Protein AF-A0A494JAG6-F1 (afdb_monomer)

Organism: NCBI:txid1117645

Foldseek 3Di:
DQPDWDKDADDDDDPDDDRIDTHRPLFDQVNLVLVLVLQLLLQVLLVVVFPDKKKKKFFADPVQFDADPLGHGADDVVLVVVLCVVLVVVAPDDKWKKKKWAADPPPRGIMMIMMITHRPDVVSSQVSNPGDDMDIDDDDSVSSSVRSVVSNDGPVNDLVVPPSRPHDDMDMDTDPCRNVSCPDVVNLVVCVVPVQDFDADDPRDTDRHRPVVCVVSDDPVSVVVNVVVVVVVVVVVVCCVPPPCNVVVVVVVVVVVVVVVVVVD

Structure (mmCIF, N/CA/C/O backbone):
data_AF-A0A494JAG6-F1
#
_entry.id   AF-A0A494JAG6-F1
#
loop_
_atom_site.group_PDB
_atom_site.id
_atom_site.type_symbol
_atom_site.label_atom_id
_atom_site.label_alt_id
_atom_site.label_comp_id
_atom_site.label_asym_id
_atom_site.label_entity_id
_atom_site.label_seq_id
_atom_site.pdbx_PDB_ins_code
_atom_site.Cartn_x
_atom_site.Cartn_y
_atom_site.Cartn_z
_atom_site.occupancy
_atom_site.B_iso_or_equiv
_atom_site.auth_seq_id
_atom_site.auth_comp_id
_atom_site.auth_asym_id
_atom_site.auth_atom_id
_atom_site.pdbx_PDB_model_num
ATOM 1 N N . MET A 1 1 ? 3.591 0.915 20.864 1.00 69.25 1 MET A N 1
ATOM 2 C CA . MET A 1 1 ? 3.205 2.348 20.824 1.00 69.25 1 MET A CA 1
ATOM 3 C C . MET A 1 1 ? 4.262 3.109 20.020 1.00 69.25 1 MET A C 1
ATOM 5 O O . MET A 1 1 ? 5.365 2.594 19.894 1.00 69.25 1 MET A O 1
ATOM 9 N N . CYS A 1 2 ? 3.951 4.261 19.411 1.00 79.94 2 CYS A N 1
ATOM 10 C CA . CYS A 1 2 ? 4.975 5.081 18.741 1.00 79.94 2 CYS A CA 1
ATOM 11 C C . CYS A 1 2 ? 5.923 5.674 19.791 1.00 79.94 2 CYS A C 1
ATOM 13 O O . CYS A 1 2 ? 5.436 6.285 20.734 1.00 79.94 2 CYS A O 1
ATOM 15 N N . LEU A 1 3 ? 7.239 5.521 19.613 1.00 76.69 3 LEU A N 1
ATOM 16 C CA . LEU A 1 3 ? 8.232 5.985 20.594 1.00 76.69 3 LEU A CA 1
ATOM 17 C C . LEU A 1 3 ? 8.394 7.513 20.608 1.00 76.69 3 LEU A C 1
ATOM 19 O O . LEU A 1 3 ? 8.620 8.097 21.656 1.00 76.69 3 LEU A O 1
ATOM 23 N N . THR A 1 4 ? 8.270 8.161 19.447 1.00 84.69 4 THR A N 1
ATOM 24 C CA . THR A 1 4 ? 8.562 9.596 19.277 1.00 84.69 4 THR A CA 1
ATOM 25 C C . THR A 1 4 ? 7.477 10.306 18.461 1.00 84.69 4 THR A C 1
ATOM 27 O O . THR A 1 4 ? 7.728 10.727 17.332 1.00 84.69 4 THR A O 1
ATOM 30 N N . PRO A 1 5 ? 6.226 10.377 18.951 1.00 85.00 5 PRO A N 1
ATOM 31 C CA . PRO A 1 5 ? 5.138 11.005 18.204 1.00 85.00 5 PRO A CA 1
ATOM 32 C C . PRO A 1 5 ? 5.416 12.492 17.918 1.00 85.00 5 PRO A C 1
ATOM 34 O O . PRO A 1 5 ? 6.064 13.181 18.700 1.00 85.00 5 PRO A O 1
ATOM 37 N N . ILE A 1 6 ? 4.920 12.983 16.782 1.00 86.81 6 ILE A N 1
ATOM 38 C CA . ILE A 1 6 ? 5.102 14.364 16.322 1.00 86.81 6 ILE A CA 1
ATOM 39 C C . ILE A 1 6 ? 3.849 15.160 16.671 1.00 86.81 6 ILE A C 1
ATOM 41 O O . ILE A 1 6 ? 2.747 14.774 16.287 1.00 86.81 6 ILE A O 1
ATOM 45 N N . THR A 1 7 ? 4.010 16.290 17.349 1.00 84.06 7 THR A N 1
ATOM 46 C CA . THR A 1 7 ? 2.898 17.173 17.715 1.00 84.06 7 THR A CA 1
ATOM 47 C C . THR A 1 7 ? 2.836 18.355 16.755 1.00 84.06 7 THR A C 1
ATOM 49 O O . THR A 1 7 ? 3.810 19.086 16.607 1.00 84.06 7 THR A O 1
ATOM 52 N N . LEU A 1 8 ? 1.691 18.548 16.099 1.00 82.31 8 LEU A N 1
ATOM 53 C CA . LEU A 1 8 ? 1.451 19.649 15.162 1.00 82.31 8 LEU A CA 1
ATOM 54 C C . LEU A 1 8 ? 0.355 20.573 15.698 1.00 82.31 8 LEU A C 1
ATOM 56 O O . LEU A 1 8 ? -0.567 20.112 16.370 1.00 82.31 8 LEU A O 1
ATOM 60 N N . LYS A 1 9 ? 0.426 21.873 15.391 1.00 78.00 9 LYS A N 1
ATOM 61 C CA . LYS A 1 9 ? -0.651 22.824 15.711 1.00 78.00 9 LYS A CA 1
ATOM 62 C C . LYS A 1 9 ? -1.844 22.593 14.777 1.00 78.00 9 LYS A C 1
ATOM 64 O O . LYS A 1 9 ? -1.650 22.421 13.574 1.00 78.00 9 LYS A O 1
ATOM 69 N N . LYS A 1 10 ? -3.071 22.583 15.308 1.00 69.00 10 LYS A N 1
ATOM 70 C CA . LYS A 1 10 ? -4.285 22.520 14.475 1.00 69.00 10 LYS A CA 1
ATOM 71 C C . LYS A 1 10 ? -4.477 23.876 13.782 1.00 69.00 10 LYS A C 1
ATOM 73 O O . LYS A 1 10 ? -4.586 24.895 14.452 1.00 69.00 10 LYS A O 1
ATOM 78 N N . THR A 1 11 ? -4.531 23.901 12.451 1.00 58.47 11 THR A N 1
ATOM 79 C CA . THR A 1 11 ? -4.880 25.104 11.675 1.00 58.47 11 THR A CA 1
ATOM 80 C C . THR A 1 11 ? -6.387 25.114 11.406 1.00 58.47 11 THR A C 1
ATOM 82 O O . THR A 1 11 ? -6.853 24.439 10.491 1.00 58.47 11 THR A O 1
ATOM 85 N N . GLY A 1 12 ? -7.157 25.828 12.235 1.00 60.19 12 GLY A N 1
ATOM 86 C CA . GLY A 1 12 ? -8.611 26.005 12.099 1.00 60.19 12 GLY A CA 1
ATOM 87 C C . GLY A 1 12 ? -9.255 26.593 13.362 1.00 60.19 12 GLY A C 1
ATOM 88 O O . GLY A 1 12 ? -8.694 26.459 14.446 1.00 60.19 12 GLY A O 1
ATOM 89 N N . ALA A 1 13 ? -10.414 27.251 13.229 1.00 51.66 13 ALA A N 1
ATOM 90 C CA . ALA A 1 13 ? -11.140 27.849 14.353 1.00 51.66 13 ALA A CA 1
ATOM 91 C C . ALA A 1 13 ? -11.654 26.755 15.303 1.00 51.66 13 ALA A C 1
ATOM 93 O O . ALA A 1 13 ? -12.604 26.034 14.998 1.00 51.66 13 ALA A O 1
ATOM 94 N N . THR A 1 14 ? -11.002 26.599 16.450 1.00 53.06 14 THR A N 1
ATOM 95 C CA . THR A 1 14 ? -11.439 25.687 17.506 1.00 53.06 14 THR A CA 1
ATOM 96 C C . THR A 1 14 ? -12.431 26.420 18.394 1.00 53.06 14 THR A C 1
ATOM 98 O O . THR A 1 14 ? -12.033 27.267 19.188 1.00 53.06 14 THR A O 1
ATOM 101 N N . THR A 1 15 ? -13.718 26.101 18.278 1.00 53.88 15 THR A N 1
ATOM 102 C CA . THR A 1 15 ? -14.743 26.652 19.174 1.00 53.88 15 THR A CA 1
ATOM 103 C C . THR A 1 15 ? -14.664 26.079 20.587 1.00 53.88 15 THR A C 1
ATOM 105 O O . THR A 1 15 ? -15.185 26.724 21.478 1.00 53.88 15 THR A O 1
ATOM 108 N N . ASN A 1 16 ? -14.001 24.931 20.812 1.00 51.19 16 ASN A N 1
ATOM 109 C CA . ASN A 1 16 ? -13.699 24.367 22.140 1.00 51.19 16 ASN A CA 1
ATOM 110 C C . ASN A 1 16 ? -12.704 23.182 22.044 1.00 51.19 16 ASN A C 1
ATOM 112 O O . ASN A 1 16 ? -13.127 22.035 21.905 1.00 51.19 16 ASN A O 1
ATOM 116 N N . GLY A 1 17 ? -11.384 23.411 22.119 1.00 51.28 17 GLY A N 1
ATOM 117 C CA . GLY A 1 17 ? -10.423 22.311 22.343 1.00 51.28 17 GLY A CA 1
ATOM 118 C C . GLY A 1 17 ? -9.008 22.507 21.783 1.00 51.28 17 GLY A C 1
ATOM 119 O O . GLY A 1 17 ? -8.837 23.017 20.683 1.00 51.28 17 GLY A O 1
ATOM 120 N N . TYR A 1 18 ? -8.022 22.063 22.573 1.00 53.12 18 TYR A N 1
ATOM 121 C CA . TYR A 1 18 ? -6.556 22.190 22.468 1.00 53.12 18 TYR A CA 1
ATOM 122 C C . TYR A 1 18 ? -5.933 22.506 21.088 1.00 53.12 18 TYR A C 1
ATOM 124 O O . TYR A 1 18 ? -6.194 21.850 20.079 1.00 53.12 18 TYR A O 1
ATOM 132 N N . ALA A 1 19 ? -4.980 23.449 21.099 1.00 63.34 19 ALA A N 1
ATOM 133 C CA . ALA A 1 19 ? -4.279 24.006 19.935 1.00 63.34 19 ALA A CA 1
ATOM 134 C C . ALA A 1 19 ? -3.338 23.035 19.185 1.00 63.34 19 ALA A C 1
ATOM 136 O O . ALA A 1 19 ? -2.758 23.407 18.160 1.00 63.34 19 ALA A O 1
ATOM 137 N N . THR A 1 20 ? -3.150 21.804 19.669 1.00 69.69 20 THR A N 1
ATOM 138 C CA . THR A 1 20 ? -2.186 20.837 19.124 1.00 69.69 20 THR A CA 1
ATOM 139 C C . THR A 1 20 ? -2.758 19.421 19.024 1.00 69.69 20 THR A C 1
ATOM 141 O O . THR A 1 20 ? -3.611 19.006 19.804 1.00 69.69 20 THR A O 1
ATOM 144 N N . GLN A 1 21 ? -2.287 18.661 18.033 1.00 74.25 21 GLN A N 1
ATOM 145 C CA . GLN A 1 21 ? -2.644 17.265 17.797 1.00 74.25 21 GLN A CA 1
ATOM 146 C C . GLN A 1 21 ? -1.381 16.421 17.602 1.00 74.25 21 GLN A C 1
ATOM 148 O O . GLN A 1 21 ? -0.484 16.786 16.841 1.00 74.25 21 GLN A O 1
ATOM 153 N N . SER A 1 22 ? -1.325 15.277 18.286 1.00 79.44 22 SER A N 1
ATOM 154 C CA . SER A 1 22 ? -0.222 14.322 18.186 1.00 79.44 22 SER A CA 1
ATOM 155 C C . SER A 1 22 ? -0.451 13.315 17.054 1.00 79.44 22 SER A C 1
ATOM 157 O O . SER A 1 22 ? -1.546 12.769 16.893 1.00 79.44 22 SER A O 1
ATOM 159 N N . PHE A 1 23 ? 0.594 13.048 16.275 1.00 83.56 23 PHE A N 1
ATOM 160 C CA . PHE A 1 23 ? 0.604 12.125 15.148 1.00 83.56 23 PHE A CA 1
ATOM 161 C C . PHE A 1 23 ? 1.731 11.094 15.288 1.00 83.56 23 PHE A C 1
ATOM 163 O O . PHE A 1 23 ? 2.802 11.394 15.818 1.00 83.56 23 PHE A O 1
ATOM 170 N N . PRO A 1 24 ? 1.539 9.862 14.782 1.00 86.50 24 PRO A N 1
ATOM 171 C CA . PRO A 1 24 ? 2.616 8.878 14.728 1.00 86.50 24 PRO A CA 1
ATOM 172 C C . PRO A 1 24 ? 3.788 9.400 13.883 1.00 86.50 24 PRO A C 1
ATOM 174 O O . PRO A 1 24 ? 3.570 9.996 12.831 1.00 86.50 24 PRO A O 1
ATOM 177 N N . CYS A 1 25 ? 5.026 9.112 14.293 1.00 87.38 25 CYS A N 1
ATOM 178 C CA . CYS A 1 25 ? 6.222 9.634 13.621 1.00 87.38 25 CYS A CA 1
ATOM 179 C C . CYS A 1 25 ? 6.416 9.120 12.191 1.00 87.38 25 CYS A C 1
ATOM 181 O O . CYS A 1 25 ? 7.149 9.713 11.408 1.00 87.38 25 CYS A O 1
ATOM 183 N N . GLY A 1 26 ? 5.807 7.979 11.855 1.00 84.31 26 GLY A N 1
ATOM 184 C CA . GLY A 1 26 ? 5.936 7.346 10.541 1.00 84.31 26 GLY A CA 1
ATOM 185 C C . GLY A 1 26 ? 7.275 6.639 10.295 1.00 84.31 26 GLY A C 1
ATOM 186 O O . GLY A 1 26 ? 7.381 5.929 9.301 1.00 84.31 26 GLY A O 1
ATOM 187 N N . LYS A 1 27 ? 8.263 6.786 11.193 1.00 83.31 27 LYS A N 1
ATOM 188 C CA . LYS A 1 27 ? 9.632 6.258 11.029 1.00 83.31 27 LYS A CA 1
ATOM 189 C C . LYS A 1 27 ? 9.925 5.013 11.879 1.00 83.31 27 LYS A C 1
ATOM 191 O O . LYS A 1 27 ? 10.611 4.097 11.425 1.00 83.31 27 LYS A O 1
ATOM 196 N N . CYS A 1 28 ? 9.404 4.948 13.109 1.00 86.00 28 CYS A N 1
ATOM 197 C CA . CYS A 1 28 ? 9.664 3.821 14.012 1.00 86.00 28 CYS A CA 1
ATOM 198 C C . CYS A 1 28 ? 9.037 2.509 13.503 1.00 86.00 28 CYS A C 1
ATOM 200 O O . CYS A 1 28 ? 8.121 2.526 12.674 1.00 86.00 28 CYS A O 1
ATOM 202 N N . LEU A 1 29 ? 9.532 1.369 13.998 1.00 86.06 29 LEU A N 1
ATOM 203 C CA . LEU A 1 29 ? 9.080 0.037 13.579 1.00 86.06 29 LEU A CA 1
ATOM 204 C C . LEU A 1 29 ? 7.560 -0.131 13.740 1.00 86.06 29 LEU A C 1
ATOM 206 O O . LEU A 1 29 ? 6.890 -0.581 12.816 1.00 86.06 29 LEU A O 1
ATOM 210 N N . GLU A 1 30 ? 7.000 0.314 14.859 1.00 87.81 30 GLU A N 1
ATOM 211 C CA . GLU A 1 30 ? 5.568 0.235 15.155 1.00 87.81 30 GLU A CA 1
ATOM 212 C C . GLU A 1 30 ? 4.735 1.081 14.192 1.00 87.81 30 GLU A C 1
ATOM 214 O O . GLU A 1 30 ? 3.684 0.635 13.735 1.00 87.81 30 GLU A O 1
ATOM 219 N N . CYS A 1 31 ? 5.206 2.277 13.823 1.00 88.81 31 CYS A N 1
ATOM 220 C CA . CYS A 1 31 ? 4.538 3.098 12.813 1.00 88.81 31 CYS A CA 1
ATOM 221 C C . CYS A 1 31 ? 4.595 2.455 11.424 1.00 88.81 31 CYS A C 1
ATOM 223 O O . CYS A 1 31 ? 3.594 2.485 10.707 1.00 88.81 31 CYS A O 1
ATOM 225 N N . ARG A 1 32 ? 5.732 1.850 11.056 1.00 88.06 32 ARG A N 1
ATOM 226 C CA . ARG A 1 32 ? 5.889 1.116 9.792 1.00 88.06 32 ARG A CA 1
ATOM 227 C C . ARG A 1 32 ? 4.966 -0.102 9.743 1.00 88.06 32 ARG A C 1
ATOM 229 O O . ARG A 1 32 ? 4.165 -0.210 8.820 1.00 88.06 32 ARG A O 1
ATOM 236 N N . LYS A 1 33 ? 4.968 -0.940 10.786 1.00 89.81 33 LYS A N 1
ATOM 237 C CA . LYS A 1 33 ? 4.042 -2.077 10.944 1.00 89.81 33 LYS A CA 1
ATOM 238 C C . LYS A 1 33 ? 2.580 -1.633 10.876 1.00 89.81 33 LYS A C 1
ATOM 240 O O . LYS A 1 33 ? 1.797 -2.217 10.135 1.00 89.81 33 LYS A O 1
ATOM 245 N N . ALA A 1 34 ? 2.208 -0.569 11.592 1.00 90.75 34 ALA A N 1
ATOM 246 C CA . ALA A 1 34 ? 0.848 -0.034 11.562 1.00 90.75 34 ALA A CA 1
ATOM 247 C C . ALA A 1 34 ? 0.450 0.468 10.164 1.00 90.75 34 ALA A C 1
ATOM 249 O O . ALA A 1 34 ? -0.691 0.276 9.743 1.00 90.75 34 ALA A O 1
ATOM 250 N N . ARG A 1 35 ? 1.382 1.080 9.419 1.00 91.81 35 ARG A N 1
ATOM 251 C CA . ARG A 1 35 ? 1.165 1.501 8.029 1.00 91.81 35 ARG A CA 1
ATOM 252 C C . ARG A 1 35 ? 0.972 0.301 7.101 1.00 91.81 35 ARG A C 1
ATOM 254 O O . ARG A 1 35 ? 0.013 0.313 6.332 1.00 91.81 35 ARG A O 1
ATOM 261 N N . THR A 1 36 ? 1.826 -0.718 7.201 1.00 92.75 36 THR A N 1
ATOM 262 C CA . THR A 1 36 ? 1.699 -1.973 6.445 1.00 92.75 36 THR A CA 1
ATOM 263 C C . THR A 1 36 ? 0.353 -2.632 6.725 1.00 92.75 36 THR A C 1
ATOM 265 O O . THR A 1 36 ? -0.404 -2.880 5.795 1.00 92.75 36 THR A O 1
ATOM 268 N N . ASN A 1 37 ? -0.005 -2.822 7.997 1.00 93.00 37 ASN A N 1
ATOM 269 C CA . ASN A 1 37 ? -1.269 -3.447 8.394 1.00 93.00 37 ASN A CA 1
ATOM 270 C C . ASN A 1 37 ? -2.491 -2.640 7.933 1.00 93.00 37 ASN A C 1
ATOM 272 O O . ASN A 1 37 ? -3.475 -3.214 7.478 1.00 93.00 37 ASN A O 1
ATOM 276 N N . SER A 1 38 ? -2.417 -1.308 8.003 1.00 94.38 38 SER A N 1
ATOM 277 C CA . SER A 1 38 ? -3.467 -0.414 7.503 1.00 94.38 38 SER A CA 1
ATOM 278 C C . SER A 1 38 ? -3.693 -0.588 6.001 1.00 94.38 38 SER A C 1
ATOM 280 O O . SER A 1 38 ? -4.835 -0.695 5.559 1.00 94.38 38 SER A O 1
ATOM 282 N N . TRP A 1 39 ? -2.625 -0.643 5.201 1.00 95.75 39 TRP A N 1
ATOM 283 C CA . TRP A 1 39 ? -2.757 -0.883 3.764 1.00 95.75 39 TRP A CA 1
ATOM 284 C C . TRP A 1 39 ? -3.181 -2.306 3.439 1.00 95.75 39 TRP A C 1
ATOM 286 O O . TRP A 1 39 ? -4.031 -2.474 2.573 1.00 95.75 39 TRP A O 1
ATOM 296 N N . PHE A 1 40 ? -2.657 -3.299 4.155 1.00 95.25 40 PHE A N 1
ATOM 297 C CA . PHE A 1 40 ? -3.050 -4.694 3.995 1.00 95.25 40 PHE A CA 1
ATOM 298 C C . PHE A 1 40 ? -4.559 -4.845 4.192 1.00 95.25 40 PHE A C 1
ATOM 300 O O . PHE A 1 40 ? -5.237 -5.277 3.267 1.00 95.25 40 PHE A O 1
ATOM 307 N N . ALA A 1 41 ? -5.090 -4.353 5.319 1.00 95.44 41 ALA A N 1
ATOM 308 C CA . ALA A 1 41 ? -6.524 -4.341 5.597 1.00 95.44 41 ALA A CA 1
ATOM 309 C C . ALA A 1 41 ? -7.317 -3.677 4.461 1.00 95.44 41 ALA A C 1
ATOM 311 O O . ALA A 1 41 ? -8.265 -4.245 3.932 1.00 95.44 41 ALA A O 1
ATOM 312 N N . ARG A 1 42 ? -6.895 -2.492 4.012 1.00 96.69 42 ARG A N 1
ATOM 313 C CA . ARG A 1 42 ? -7.609 -1.758 2.956 1.00 96.69 42 ARG A CA 1
ATOM 314 C C . ARG A 1 42 ? -7.608 -2.481 1.614 1.00 96.69 42 ARG A C 1
ATOM 316 O O . ARG A 1 42 ? -8.614 -2.447 0.914 1.00 96.69 42 ARG A O 1
ATOM 323 N N . LEU A 1 43 ? -6.498 -3.113 1.247 1.00 96.81 43 LEU A N 1
ATOM 324 C CA . LEU A 1 43 ? -6.381 -3.863 -0.002 1.00 96.81 43 LEU A CA 1
ATOM 325 C C . LEU A 1 43 ? -7.186 -5.161 0.057 1.00 96.81 43 LEU A C 1
ATOM 327 O O . LEU A 1 43 ? -7.835 -5.504 -0.925 1.00 96.81 43 LEU A O 1
ATOM 331 N N . THR A 1 44 ? -7.219 -5.836 1.209 1.00 95.44 44 THR A N 1
ATOM 332 C CA . THR A 1 44 ? -8.062 -7.022 1.403 1.00 95.44 44 THR A CA 1
ATOM 333 C C . THR A 1 44 ? -9.551 -6.681 1.399 1.00 95.44 44 THR A C 1
ATOM 335 O O . THR A 1 44 ? -10.335 -7.424 0.819 1.00 95.44 44 THR A O 1
ATOM 338 N N . GLU A 1 45 ? -9.961 -5.551 1.983 1.00 95.56 45 GLU A N 1
ATOM 339 C CA . GLU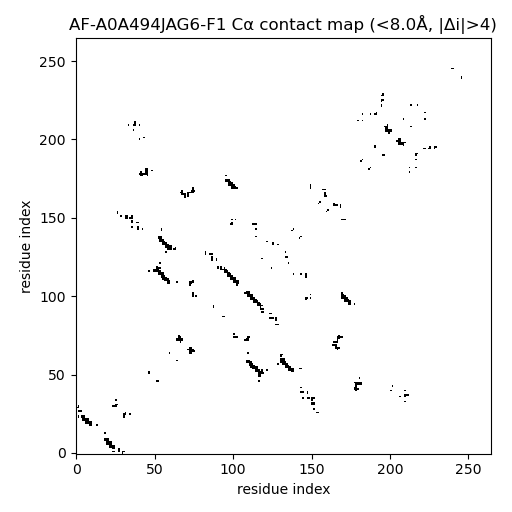 A 1 45 ? -11.367 -5.115 1.951 1.00 95.56 45 GLU A CA 1
ATOM 340 C C . GLU A 1 45 ? -11.805 -4.653 0.555 1.00 95.56 45 GLU A C 1
ATOM 342 O O . GLU A 1 45 ? -12.956 -4.852 0.169 1.00 95.56 45 GLU A O 1
ATOM 347 N N . GLU A 1 46 ? -10.898 -4.065 -0.231 1.00 96.75 46 GLU A N 1
ATOM 348 C CA . GLU A 1 46 ? -11.174 -3.752 -1.637 1.00 96.75 46 GLU A CA 1
ATOM 349 C C . GLU A 1 46 ? -11.269 -5.027 -2.488 1.00 96.75 46 GLU A C 1
ATOM 351 O O . GLU A 1 46 ? -12.146 -5.125 -3.345 1.00 96.75 46 GLU A O 1
ATOM 356 N N . LEU A 1 47 ? -10.416 -6.024 -2.230 1.00 95.50 47 LEU A N 1
ATOM 357 C CA . LEU A 1 47 ? -10.437 -7.306 -2.935 1.00 95.50 47 LEU A CA 1
ATOM 358 C C . LEU A 1 47 ? -11.796 -8.008 -2.803 1.00 95.50 47 LEU A C 1
ATOM 360 O O . LEU A 1 47 ? -12.306 -8.508 -3.797 1.00 95.50 47 LEU A O 1
ATOM 364 N N . LYS A 1 48 ? -12.411 -7.978 -1.612 1.00 94.00 48 LYS A N 1
ATOM 365 C CA . LYS A 1 48 ? -13.725 -8.597 -1.343 1.00 94.00 48 LYS A CA 1
ATOM 366 C C . LYS A 1 48 ? -14.858 -8.080 -2.234 1.00 94.00 48 LYS A C 1
ATOM 368 O O . LYS A 1 48 ? -15.816 -8.804 -2.467 1.00 94.00 48 LYS A O 1
ATOM 373 N N . VAL A 1 49 ? -14.776 -6.828 -2.685 1.00 94.62 49 VAL A N 1
ATOM 374 C CA . VAL A 1 49 ? -15.834 -6.175 -3.480 1.00 94.62 49 VAL A CA 1
ATOM 375 C C . VAL A 1 49 ? -15.459 -5.991 -4.949 1.00 94.62 49 VAL A C 1
ATOM 377 O O . VAL A 1 49 ? -16.279 -5.545 -5.750 1.00 94.62 49 VAL A O 1
ATOM 380 N N . SER A 1 50 ? -14.212 -6.286 -5.311 1.00 94.75 50 SER A N 1
ATOM 381 C CA . SER A 1 50 ? -13.716 -6.098 -6.670 1.00 94.75 50 SER A CA 1
ATOM 382 C C . SER A 1 50 ? -14.091 -7.287 -7.545 1.00 94.75 50 SER A C 1
ATOM 384 O O . SER A 1 50 ? -13.879 -8.430 -7.160 1.00 94.75 50 SER A O 1
ATOM 386 N N . LYS A 1 51 ? -14.592 -7.019 -8.758 1.00 93.56 51 LYS A N 1
ATOM 387 C CA . LYS A 1 51 ? -14.920 -8.071 -9.740 1.00 93.56 51 LYS A CA 1
ATOM 388 C C . LYS A 1 51 ? -13.692 -8.872 -10.183 1.00 93.56 51 LYS A C 1
ATOM 390 O O . LYS A 1 51 ? -13.792 -10.060 -10.450 1.00 93.56 51 LYS A O 1
ATOM 395 N N . SER A 1 52 ? -12.549 -8.202 -10.273 1.00 95.56 52 SER A N 1
ATOM 396 C CA . SER A 1 52 ? -11.263 -8.785 -10.639 1.00 95.56 52 SER A CA 1
ATOM 397 C C . SER A 1 52 ? -10.146 -8.078 -9.884 1.00 95.56 52 SER A C 1
ATOM 399 O O . SER A 1 52 ? -10.281 -6.906 -9.502 1.00 95.56 52 SER A O 1
ATOM 401 N N . ALA A 1 53 ? -9.041 -8.786 -9.665 1.00 97.06 53 ALA A N 1
ATOM 402 C CA . ALA A 1 53 ? -7.843 -8.224 -9.071 1.00 97.06 53 ALA A CA 1
ATOM 403 C C . ALA A 1 53 ? -6.596 -8.962 -9.567 1.00 97.06 53 ALA A C 1
ATOM 405 O O . ALA A 1 53 ? -6.569 -10.192 -9.587 1.00 97.06 53 ALA A O 1
ATOM 406 N N . HIS A 1 54 ? -5.551 -8.213 -9.909 1.00 97.75 54 HIS A N 1
ATOM 407 C CA . HIS A 1 54 ? -4.297 -8.766 -10.416 1.00 97.75 54 HIS A CA 1
ATOM 408 C C . HIS A 1 54 ? -3.106 -8.138 -9.699 1.00 97.75 54 HIS A C 1
ATOM 410 O O . HIS A 1 54 ? -3.074 -6.931 -9.448 1.00 97.75 54 HIS A O 1
ATOM 416 N N . PHE A 1 55 ? -2.125 -8.973 -9.370 1.00 97.94 55 PHE A N 1
ATOM 417 C CA . PHE A 1 55 ? -0.797 -8.514 -8.996 1.00 97.94 55 PHE A CA 1
ATOM 418 C C . PHE A 1 55 ? 0.001 -8.324 -10.281 1.00 97.94 55 PHE A C 1
ATOM 420 O O . PHE A 1 55 ? 0.107 -9.251 -11.074 1.00 97.94 55 PHE A O 1
ATOM 427 N N . VAL A 1 56 ? 0.525 -7.127 -10.505 1.00 97.25 56 VAL A N 1
ATOM 428 C CA . VAL A 1 56 ? 1.209 -6.755 -11.741 1.00 97.25 56 VAL A CA 1
ATOM 429 C C . VAL A 1 56 ? 2.610 -6.270 -11.417 1.00 97.25 56 VAL A C 1
ATOM 431 O O . VAL A 1 56 ? 2.789 -5.418 -10.547 1.00 97.25 56 VAL A O 1
ATOM 434 N N . THR A 1 57 ? 3.589 -6.773 -12.160 1.00 96.88 57 THR A N 1
ATOM 435 C CA . THR A 1 57 ? 4.952 -6.247 -12.163 1.00 96.88 57 THR A CA 1
ATOM 436 C C . THR A 1 57 ? 5.239 -5.610 -13.515 1.00 96.88 57 THR A C 1
ATOM 438 O O . THR A 1 57 ? 5.003 -6.234 -14.549 1.00 96.88 57 THR A O 1
ATOM 441 N N . LEU A 1 58 ? 5.735 -4.373 -13.500 1.00 97.12 58 LEU A N 1
ATOM 442 C CA . LEU A 1 58 ? 6.165 -3.633 -14.688 1.00 97.12 58 LEU A CA 1
ATOM 443 C C . LEU A 1 58 ? 7.653 -3.322 -14.545 1.00 97.12 58 LEU A C 1
ATOM 445 O O . LEU A 1 58 ? 8.051 -2.665 -13.583 1.00 97.12 58 LEU A O 1
ATOM 449 N N . THR A 1 59 ? 8.464 -3.771 -15.493 1.00 95.19 59 THR A N 1
ATOM 450 C CA . THR A 1 59 ? 9.919 -3.609 -15.446 1.00 95.19 59 THR A CA 1
ATOM 451 C C . THR A 1 59 ? 10.397 -2.947 -16.727 1.00 95.19 59 THR A C 1
ATOM 453 O O . THR A 1 59 ? 9.968 -3.317 -17.821 1.00 95.19 59 THR A O 1
ATOM 456 N N . TYR A 1 60 ? 11.297 -1.975 -16.602 1.00 96.44 60 TYR A N 1
ATOM 457 C CA . TYR A 1 60 ? 11.911 -1.327 -17.757 1.00 96.44 60 TYR A CA 1
ATOM 458 C C . TYR A 1 60 ? 12.860 -2.281 -18.488 1.00 96.44 60 TYR A C 1
ATOM 460 O O . TYR A 1 60 ? 13.641 -3.000 -17.855 1.00 96.44 60 TYR A O 1
ATOM 468 N N . ASN A 1 61 ? 12.814 -2.274 -19.818 1.00 95.00 61 ASN A N 1
ATOM 469 C CA . ASN A 1 61 ? 13.893 -2.825 -20.636 1.00 95.00 61 ASN A CA 1
ATOM 470 C C . ASN A 1 61 ? 15.067 -1.829 -20.694 1.00 95.00 61 ASN A C 1
ATOM 472 O O . ASN A 1 61 ? 14.951 -0.711 -20.200 1.00 95.00 61 ASN A O 1
ATOM 476 N N . ASP A 1 62 ? 16.187 -2.231 -21.292 1.00 94.06 62 ASP A N 1
ATOM 477 C CA . ASP A 1 62 ? 17.409 -1.409 -21.332 1.00 94.06 62 ASP A CA 1
ATOM 478 C C . ASP A 1 62 ? 17.251 -0.119 -22.136 1.00 94.06 62 ASP A C 1
ATOM 480 O O . ASP A 1 62 ? 17.832 0.902 -21.786 1.00 94.06 62 ASP A O 1
ATOM 484 N N . VAL A 1 63 ? 16.421 -0.151 -23.179 1.00 94.38 63 VAL A N 1
ATOM 485 C CA . VAL A 1 63 ? 16.216 0.974 -24.104 1.00 94.38 63 VAL A CA 1
ATOM 486 C C . VAL A 1 63 ? 15.426 2.116 -23.458 1.00 94.38 63 VAL A C 1
ATOM 488 O O . VAL A 1 63 ? 15.635 3.275 -23.801 1.00 94.38 63 VAL A O 1
ATOM 491 N N . TYR A 1 64 ? 14.518 1.800 -22.532 1.00 94.81 64 TYR A N 1
ATOM 492 C CA . TYR A 1 64 ? 13.636 2.775 -21.887 1.00 94.81 64 TYR A CA 1
ATOM 493 C C . TYR A 1 64 ? 14.010 3.056 -20.427 1.00 94.81 64 TYR A C 1
ATOM 495 O O . TYR A 1 64 ? 13.173 3.572 -19.688 1.00 94.81 64 TYR A O 1
ATOM 503 N N . LEU A 1 65 ? 15.225 2.707 -19.984 1.00 95.19 65 LEU A N 1
ATOM 504 C CA . LEU A 1 65 ? 15.666 3.010 -18.622 1.00 95.19 65 LEU A CA 1
ATOM 505 C C . LEU A 1 65 ? 15.637 4.527 -18.376 1.00 95.19 65 LEU A C 1
ATOM 507 O O . LEU A 1 65 ? 16.272 5.275 -19.120 1.00 95.19 65 LEU A O 1
ATOM 511 N N . PRO A 1 66 ? 14.926 5.000 -17.337 1.00 94.69 66 PRO A N 1
ATOM 512 C CA . PRO A 1 66 ? 14.996 6.394 -16.954 1.00 94.69 66 PRO A CA 1
ATOM 513 C C . PRO A 1 66 ? 16.248 6.647 -16.118 1.00 94.69 66 PRO A C 1
ATOM 515 O O . PRO A 1 66 ? 16.609 5.855 -15.243 1.00 94.69 66 PRO A O 1
ATOM 518 N N . TYR A 1 67 ? 16.870 7.793 -16.366 1.00 94.50 67 TYR A N 1
ATOM 519 C CA . TYR A 1 67 ? 18.052 8.262 -15.656 1.00 94.50 67 TYR A CA 1
ATOM 520 C C . TYR A 1 67 ? 17.716 9.530 -14.866 1.00 94.50 67 TYR A C 1
ATOM 522 O O . TYR A 1 67 ? 16.809 10.279 -15.238 1.00 94.50 67 TYR A O 1
ATOM 530 N N . SER A 1 68 ? 18.386 9.731 -13.739 1.00 92.50 68 SER A N 1
ATOM 531 C CA . SER A 1 68 ? 18.402 11.003 -13.020 1.00 92.50 68 SER A CA 1
ATOM 532 C C . SER A 1 68 ? 19.414 11.976 -13.639 1.00 92.50 68 SER A C 1
ATOM 534 O O . SER A 1 68 ? 20.051 11.655 -14.646 1.00 92.50 68 SER A O 1
ATOM 536 N N . ASP A 1 69 ? 19.536 13.179 -13.079 1.00 90.44 69 ASP A N 1
ATOM 537 C CA . ASP A 1 69 ? 20.305 14.272 -13.681 1.00 90.44 69 ASP A CA 1
ATOM 538 C C . ASP A 1 69 ? 21.816 13.974 -13.676 1.00 90.44 69 ASP A C 1
ATOM 540 O O . ASP A 1 69 ? 22.533 14.367 -14.595 1.00 90.44 69 ASP A O 1
ATOM 544 N N . ASN A 1 70 ? 22.296 13.213 -12.691 1.00 91.56 70 ASN A N 1
ATOM 545 C CA . ASN A 1 70 ? 23.678 12.726 -12.611 1.00 91.56 70 ASN A CA 1
ATOM 546 C C . ASN A 1 70 ? 23.949 11.426 -13.411 1.00 91.56 70 ASN A C 1
ATOM 548 O O . ASN A 1 70 ? 25.053 10.883 -13.347 1.00 91.56 70 ASN A O 1
ATOM 552 N N . GLY A 1 71 ? 22.956 10.896 -14.136 1.00 90.88 71 GLY A N 1
ATOM 553 C CA . GLY A 1 71 ? 23.091 9.678 -14.938 1.00 90.88 71 GLY A CA 1
ATOM 554 C C . GLY A 1 71 ? 22.881 8.354 -14.191 1.00 90.88 71 GLY A C 1
ATOM 555 O O . GLY A 1 71 ? 23.155 7.294 -14.760 1.00 90.88 71 GLY A O 1
ATOM 556 N N . LEU A 1 72 ? 22.374 8.355 -12.953 1.00 91.12 72 LEU A N 1
ATOM 557 C CA . LEU A 1 72 ? 21.990 7.120 -12.261 1.00 91.12 72 LEU A CA 1
ATOM 558 C C . LEU A 1 72 ? 20.645 6.589 -12.768 1.00 91.12 72 LEU A C 1
ATOM 560 O O . LEU A 1 72 ? 19.715 7.341 -13.050 1.00 91.12 72 LEU A O 1
ATOM 564 N N . ILE A 1 73 ? 20.493 5.263 -12.828 1.00 92.81 73 ILE A N 1
ATOM 565 C CA . ILE A 1 73 ? 19.201 4.653 -13.167 1.00 92.81 73 ILE A CA 1
ATOM 566 C C . ILE A 1 73 ? 18.195 4.963 -12.049 1.00 92.81 73 ILE A C 1
ATOM 568 O O . ILE A 1 73 ? 18.432 4.670 -10.874 1.00 92.81 73 ILE A O 1
ATOM 572 N N . SER A 1 74 ? 17.054 5.532 -12.424 1.00 94.12 74 SER A N 1
ATOM 573 C CA . SER A 1 74 ? 16.084 6.134 -11.510 1.00 94.12 74 SER A CA 1
ATOM 574 C C . SER A 1 74 ? 14.659 5.663 -11.817 1.00 94.12 74 SER A C 1
ATOM 576 O O . SER A 1 74 ? 14.408 5.004 -12.816 1.00 94.12 74 SER A O 1
ATOM 578 N N . LEU A 1 75 ? 13.694 5.964 -10.950 1.00 94.06 75 LEU A N 1
ATOM 579 C CA . LEU A 1 75 ? 12.269 5.711 -11.192 1.00 94.06 75 LEU A CA 1
ATOM 580 C C . LEU A 1 75 ? 11.655 6.873 -11.980 1.00 94.06 75 LEU A C 1
ATOM 582 O O . LEU A 1 75 ? 11.912 8.042 -11.675 1.00 94.06 75 LEU A O 1
ATOM 586 N N . ASP A 1 76 ? 10.718 6.591 -12.892 1.00 95.19 76 ASP A N 1
ATOM 587 C CA . ASP A 1 76 ? 9.853 7.629 -13.454 1.00 95.19 76 ASP A CA 1
ATOM 588 C C . ASP A 1 76 ? 8.355 7.341 -13.331 1.00 95.19 76 ASP A C 1
ATOM 590 O O . ASP A 1 76 ? 7.694 6.743 -14.172 1.00 95.19 76 ASP A O 1
ATOM 594 N N . TYR A 1 77 ? 7.759 7.868 -12.262 1.00 95.06 77 TYR A N 1
ATOM 595 C CA . TYR A 1 77 ? 6.324 7.734 -12.021 1.00 95.06 77 TYR A CA 1
ATOM 596 C C . TYR A 1 77 ? 5.445 8.358 -13.114 1.00 95.06 77 TYR A C 1
ATOM 598 O O . TYR A 1 77 ? 4.251 8.042 -13.161 1.00 95.06 77 TYR A O 1
ATOM 606 N N . ARG A 1 78 ? 5.985 9.239 -13.971 1.00 95.75 78 ARG A N 1
ATOM 607 C CA . ARG A 1 78 ? 5.240 9.780 -15.112 1.00 95.75 78 ARG A CA 1
ATOM 608 C C . ARG A 1 78 ? 4.864 8.679 -16.100 1.00 95.75 78 ARG A C 1
ATOM 610 O O . ARG A 1 78 ? 3.733 8.670 -16.589 1.00 95.75 78 ARG A O 1
ATOM 617 N N . ASP A 1 79 ? 5.749 7.721 -16.312 1.00 96.12 79 ASP A N 1
ATOM 618 C CA . ASP A 1 79 ? 5.529 6.595 -17.212 1.00 96.12 79 ASP A CA 1
ATOM 619 C C . ASP A 1 79 ? 4.368 5.730 -16.756 1.00 96.12 79 ASP A C 1
ATOM 621 O O . ASP A 1 79 ? 3.437 5.465 -17.521 1.00 96.12 79 ASP A O 1
ATOM 625 N N . PHE A 1 80 ? 4.345 5.395 -15.465 1.00 95.75 80 PHE A N 1
ATOM 626 C CA . PHE A 1 80 ? 3.220 4.685 -14.874 1.00 95.75 80 PHE A CA 1
ATOM 627 C C . PHE A 1 80 ? 1.906 5.480 -14.992 1.00 95.75 80 PHE A C 1
ATOM 629 O O . PHE A 1 80 ? 0.844 4.916 -15.265 1.00 95.75 80 PHE A O 1
ATOM 636 N N . GLN A 1 81 ? 1.938 6.804 -14.805 1.00 96.25 81 GLN A N 1
ATOM 637 C CA . GLN A 1 81 ? 0.743 7.638 -14.971 1.00 96.25 81 GLN A CA 1
ATOM 638 C C . GLN A 1 81 ? 0.218 7.611 -16.411 1.00 96.25 81 GLN A C 1
ATOM 640 O O . GLN A 1 81 ? -0.997 7.531 -16.612 1.00 96.25 81 GLN A O 1
ATOM 645 N N . LEU A 1 82 ? 1.109 7.686 -17.403 1.00 97.25 82 LE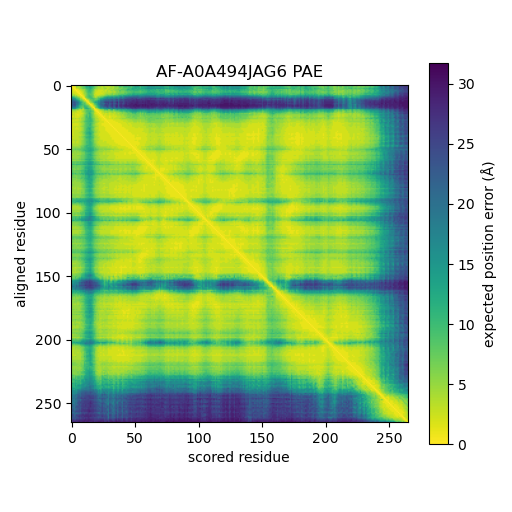U A N 1
ATOM 646 C CA . LEU A 1 82 ? 0.758 7.626 -18.821 1.00 97.25 82 LEU A CA 1
ATOM 647 C C . LEU A 1 82 ? 0.237 6.240 -19.208 1.00 97.25 82 LEU A C 1
ATOM 649 O O . LEU A 1 82 ? -0.795 6.155 -19.873 1.00 97.25 82 LEU A O 1
ATOM 653 N N . PHE A 1 83 ? 0.877 5.179 -18.717 1.00 97.25 83 PHE A N 1
ATOM 654 C CA . PHE A 1 83 ? 0.392 3.804 -18.804 1.00 97.25 83 PHE A CA 1
ATOM 655 C C . PHE A 1 83 ? -1.047 3.688 -18.291 1.00 97.25 83 PHE A C 1
ATOM 657 O O . PHE A 1 83 ? -1.951 3.341 -19.048 1.00 97.25 83 PHE A O 1
ATOM 664 N N . MET A 1 84 ? -1.306 4.108 -17.050 1.00 96.88 84 MET A N 1
ATOM 665 C CA . MET A 1 84 ? -2.652 4.067 -16.476 1.00 96.88 84 MET A CA 1
ATOM 666 C C . MET A 1 84 ? -3.648 4.973 -17.213 1.00 96.88 84 MET A C 1
ATOM 668 O O . MET A 1 84 ? -4.851 4.720 -17.166 1.00 96.88 84 MET A O 1
ATOM 672 N N . LYS A 1 85 ? -3.198 6.058 -17.858 1.00 96.31 85 LYS A N 1
ATOM 673 C CA . LYS A 1 85 ? -4.061 6.912 -18.689 1.00 96.31 85 LYS A CA 1
ATOM 674 C C . LYS A 1 85 ? -4.490 6.185 -19.962 1.00 96.31 85 LYS A C 1
ATOM 676 O O . LYS A 1 85 ? -5.653 6.310 -20.330 1.00 96.31 85 LYS A O 1
ATOM 681 N N . ARG A 1 86 ? -3.587 5.448 -20.616 1.00 96.56 86 ARG A N 1
ATOM 682 C CA . ARG A 1 86 ? -3.910 4.644 -21.804 1.00 96.56 86 ARG A CA 1
ATOM 683 C C . ARG A 1 86 ? -4.766 3.436 -21.440 1.00 96.56 86 ARG A C 1
ATOM 685 O O . ARG A 1 86 ? -5.869 3.317 -21.958 1.00 96.56 86 ARG A O 1
ATOM 692 N N . ALA A 1 87 ? -4.342 2.651 -20.450 1.00 95.38 87 ALA A N 1
ATOM 693 C CA . ALA A 1 87 ? -5.046 1.447 -20.017 1.00 95.38 87 ALA A CA 1
ATOM 694 C C . ALA A 1 87 ? -6.493 1.723 -19.570 1.00 95.38 87 ALA A C 1
ATOM 696 O O . ALA A 1 87 ? -7.397 0.955 -19.875 1.00 95.38 87 ALA A O 1
ATOM 697 N N . ARG A 1 88 ? -6.760 2.864 -18.917 1.00 95.12 88 ARG A N 1
ATOM 698 C CA . ARG A 1 88 ? -8.135 3.259 -18.554 1.00 95.12 88 ARG A CA 1
ATOM 699 C C . ARG A 1 88 ? -9.050 3.528 -19.743 1.00 95.12 88 ARG A C 1
ATOM 701 O O . ARG A 1 88 ? -10.253 3.407 -19.573 1.00 95.12 88 ARG A O 1
ATOM 708 N N . LYS A 1 89 ? -8.523 3.917 -20.907 1.00 94.50 89 LYS A N 1
ATOM 709 C CA . LYS A 1 89 ? -9.353 4.148 -22.100 1.00 94.50 89 LYS A CA 1
ATOM 710 C C . LYS A 1 89 ? -9.899 2.846 -22.687 1.00 94.50 89 LYS A C 1
ATOM 712 O O . LYS A 1 89 ? -10.906 2.895 -23.379 1.00 94.50 89 LYS A O 1
ATOM 717 N N . LEU A 1 90 ? -9.244 1.719 -22.405 1.00 90.12 90 LEU A N 1
ATOM 718 C CA . LEU A 1 90 ? -9.644 0.391 -22.875 1.00 90.12 90 LEU A CA 1
ATOM 719 C C . LEU A 1 90 ? -10.702 -0.262 -21.975 1.00 90.12 90 LEU A C 1
ATOM 721 O O . LEU A 1 90 ? -11.327 -1.237 -22.365 1.00 90.12 90 LEU A O 1
ATOM 725 N N . GLN A 1 91 ? -10.899 0.253 -20.760 1.00 87.88 91 GLN A N 1
ATOM 726 C CA . GLN A 1 91 ? -11.738 -0.381 -19.746 1.00 87.88 91 GLN A CA 1
ATOM 727 C C . GLN A 1 91 ? -13.054 0.378 -19.579 1.00 87.88 91 GLN A C 1
ATOM 729 O O . GLN A 1 91 ? -13.065 1.604 -19.463 1.00 87.88 91 GLN A O 1
ATOM 734 N N . LYS A 1 92 ? -14.168 -0.357 -19.511 1.00 87.19 92 LYS A N 1
ATOM 735 C CA . LYS A 1 92 ? -15.485 0.222 -19.202 1.00 87.19 92 LYS A CA 1
ATOM 736 C C . LYS A 1 92 ? -15.632 0.476 -17.704 1.00 87.19 92 LYS A C 1
ATOM 738 O O . LYS A 1 92 ? -16.217 1.478 -17.289 1.00 87.19 92 LYS A O 1
ATOM 743 N N . SER A 1 93 ? -15.089 -0.418 -16.879 1.00 88.50 93 SER A N 1
ATOM 744 C CA . SER A 1 93 ? -15.082 -0.282 -15.427 1.00 88.50 93 SER A CA 1
ATOM 745 C C . SER A 1 93 ? -13.996 0.658 -14.909 1.00 88.50 93 SER A C 1
ATOM 747 O O . SER A 1 93 ? -12.909 0.828 -15.463 1.00 88.50 93 SER A O 1
ATOM 749 N N . LYS A 1 94 ? -14.277 1.258 -13.750 1.00 92.56 94 LYS A N 1
ATOM 750 C CA . LYS A 1 94 ? -13.307 2.088 -13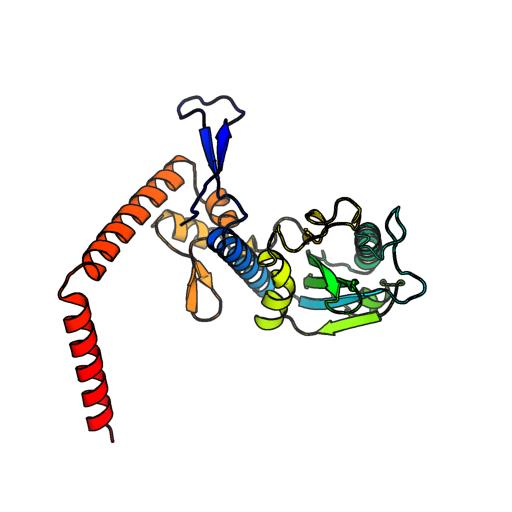.042 1.00 92.56 94 LYS A CA 1
ATOM 751 C C . LYS A 1 94 ? -12.196 1.224 -12.447 1.00 92.56 94 LYS A C 1
ATOM 753 O O . LYS A 1 94 ? -12.417 0.525 -11.462 1.00 92.56 94 LYS A O 1
ATOM 758 N N . ILE A 1 95 ? -10.985 1.383 -12.970 1.00 95.25 95 ILE A N 1
ATOM 759 C CA . ILE A 1 95 ? -9.790 0.741 -12.417 1.00 95.25 95 ILE A CA 1
ATOM 760 C C . ILE A 1 95 ? -9.371 1.440 -11.121 1.00 95.25 95 ILE A C 1
ATOM 762 O O . ILE A 1 95 ? -9.150 2.661 -11.097 1.00 95.25 95 ILE A O 1
ATOM 766 N N . LYS A 1 96 ? -9.184 0.658 -10.057 1.00 96.94 96 LYS A N 1
ATOM 767 C CA . LYS A 1 96 ? -8.466 1.085 -8.852 1.00 96.94 96 LYS A CA 1
ATOM 768 C C . LYS A 1 96 ? -7.128 0.366 -8.780 1.00 96.94 96 LYS A C 1
ATOM 770 O O . LYS A 1 96 ? -6.968 -0.723 -9.311 1.00 96.94 96 LYS A O 1
ATOM 775 N N . TYR A 1 97 ? -6.152 0.976 -8.129 1.00 97.50 97 TYR A N 1
ATOM 776 C CA . TYR A 1 97 ? -4.828 0.382 -8.001 1.00 97.50 97 TYR A CA 1
ATOM 777 C C . TYR A 1 97 ? -4.094 0.889 -6.769 1.00 97.50 97 TYR A C 1
ATOM 779 O O . TYR A 1 97 ? -4.342 2.006 -6.297 1.00 97.50 97 TYR A O 1
ATOM 787 N N . PHE A 1 98 ? -3.146 0.085 -6.318 1.00 97.94 98 PHE A N 1
ATOM 788 C CA . PHE A 1 98 ? -2.091 0.454 -5.394 1.00 97.94 98 PHE A CA 1
ATOM 789 C C . PHE A 1 98 ? -0.762 0.020 -6.002 1.00 97.94 98 PHE A C 1
ATOM 791 O O . PHE A 1 98 ? -0.591 -1.151 -6.305 1.00 97.94 98 PHE A O 1
ATOM 798 N N . LEU A 1 99 ? 0.146 0.963 -6.209 1.00 96.50 99 LEU A N 1
ATOM 799 C CA . LEU A 1 99 ? 1.427 0.779 -6.876 1.00 96.50 99 LEU A CA 1
ATOM 800 C C . LEU A 1 99 ? 2.547 1.210 -5.949 1.00 96.50 99 LEU A C 1
ATOM 802 O O . LEU A 1 99 ? 2.396 2.201 -5.237 1.00 96.50 99 LEU A O 1
ATOM 806 N N . VAL A 1 100 ? 3.687 0.551 -6.061 1.00 95.56 100 VAL A N 1
ATOM 807 C CA . VAL A 1 100 ? 4.954 0.945 -5.469 1.00 95.56 100 VAL A CA 1
ATOM 808 C C . VAL A 1 100 ? 6.038 0.873 -6.535 1.00 95.56 100 VAL A C 1
ATOM 810 O O . VAL A 1 100 ? 6.107 -0.112 -7.265 1.00 95.56 100 VAL A O 1
ATOM 813 N N . GLY A 1 101 ? 6.853 1.923 -6.640 1.00 93.69 101 GLY A N 1
ATOM 814 C CA . GLY A 1 101 ? 8.116 1.862 -7.376 1.00 93.69 101 GLY A CA 1
ATOM 815 C C . GLY A 1 101 ? 9.230 1.385 -6.456 1.00 93.69 101 GLY A C 1
ATOM 816 O O . GLY A 1 101 ? 9.348 1.908 -5.347 1.00 93.69 101 GLY A O 1
ATOM 817 N N . GLU A 1 102 ? 10.017 0.417 -6.908 1.00 90.56 102 GLU A N 1
ATOM 818 C CA . GLU A 1 102 ? 11.144 -0.149 -6.172 1.00 90.56 102 GLU A CA 1
ATOM 819 C C . GLU A 1 102 ? 12.378 -0.293 -7.073 1.00 90.56 102 GLU A C 1
ATOM 821 O O . GLU A 1 102 ? 12.274 -0.397 -8.299 1.00 90.56 102 GLU A O 1
ATOM 826 N N . TYR A 1 103 ? 13.556 -0.303 -6.453 1.00 90.19 103 TYR A N 1
ATOM 827 C CA . TYR A 1 103 ? 14.814 -0.625 -7.121 1.00 90.19 103 TYR A CA 1
ATOM 828 C C . TYR A 1 103 ? 15.218 -2.075 -6.851 1.00 90.19 103 TYR A C 1
ATOM 830 O O . TYR A 1 103 ? 15.113 -2.574 -5.728 1.00 90.19 103 TYR A O 1
ATOM 838 N N . GLY A 1 104 ? 15.677 -2.776 -7.893 1.00 85.62 104 GLY A N 1
ATOM 839 C CA . GLY A 1 104 ? 16.199 -4.136 -7.754 1.00 85.62 104 GLY A CA 1
ATOM 840 C C . GLY A 1 104 ? 17.436 -4.171 -6.851 1.00 85.62 104 GLY A C 1
ATOM 841 O O . GLY A 1 104 ? 18.304 -3.317 -6.965 1.00 85.62 104 GLY A O 1
ATOM 842 N N . ALA A 1 105 ? 17.546 -5.176 -5.979 1.00 80.56 105 ALA A N 1
ATOM 843 C CA . ALA A 1 105 ? 18.596 -5.214 -4.954 1.00 80.56 105 ALA A CA 1
ATOM 844 C C . ALA A 1 105 ? 20.035 -5.272 -5.506 1.00 80.56 105 ALA A C 1
ATOM 846 O O . ALA A 1 105 ? 20.949 -4.786 -4.853 1.00 80.56 105 ALA A O 1
ATOM 847 N N . GLN A 1 106 ? 20.239 -5.886 -6.677 1.00 81.44 106 GLN A N 1
ATOM 848 C CA . GLN A 1 106 ? 21.571 -6.065 -7.275 1.00 81.44 106 GLN A CA 1
ATOM 849 C C . GLN A 1 106 ? 21.857 -5.044 -8.377 1.00 81.44 106 GLN A C 1
ATOM 851 O O . GLN A 1 106 ? 22.901 -4.407 -8.385 1.00 81.44 106 GLN A O 1
ATOM 856 N N . THR A 1 107 ? 20.924 -4.889 -9.317 1.00 83.94 107 THR A N 1
ATOM 857 C CA . THR A 1 107 ? 21.122 -4.076 -10.526 1.00 83.94 107 THR A CA 1
ATOM 858 C C . THR A 1 107 ? 20.544 -2.672 -10.414 1.00 83.94 107 THR A C 1
ATOM 860 O O . THR A 1 107 ? 20.647 -1.903 -11.363 1.00 83.94 107 THR A O 1
ATOM 863 N N . TYR A 1 108 ? 19.860 -2.352 -9.308 1.00 87.38 108 TYR A N 1
ATOM 864 C CA . TYR A 1 108 ? 19.079 -1.123 -9.143 1.00 87.38 108 TYR A CA 1
ATOM 865 C C . TYR A 1 108 ? 18.098 -0.857 -10.290 1.00 87.38 108 TYR A C 1
ATOM 867 O O . TYR A 1 108 ? 17.670 0.274 -10.495 1.00 87.38 108 TYR A O 1
ATOM 875 N N . ARG A 1 109 ? 17.680 -1.901 -11.023 1.00 91.94 109 ARG A N 1
ATOM 876 C CA . ARG A 1 109 ? 16.709 -1.730 -12.101 1.00 91.94 109 ARG A CA 1
ATOM 877 C C . ARG A 1 109 ? 15.369 -1.261 -11.517 1.00 91.94 109 ARG A C 1
ATOM 879 O O . ARG A 1 109 ? 14.820 -1.958 -10.650 1.00 91.94 109 ARG A O 1
ATOM 886 N N . PRO A 1 110 ? 14.832 -0.124 -11.985 1.00 93.62 110 PRO A N 1
ATOM 887 C CA . PRO A 1 110 ? 13.545 0.382 -11.558 1.00 93.62 110 PRO A CA 1
ATOM 888 C C . PRO A 1 110 ? 12.459 -0.580 -12.022 1.00 93.62 110 PRO A C 1
ATOM 890 O O . PRO A 1 110 ? 12.430 -1.032 -13.171 1.00 93.62 110 PRO A O 1
ATOM 893 N N . HIS A 1 111 ? 11.560 -0.905 -11.110 1.00 93.25 111 HIS A N 1
ATOM 894 C CA . HIS A 1 111 ? 10.396 -1.718 -11.399 1.00 93.25 111 HIS A CA 1
ATOM 895 C C . HIS A 1 111 ? 9.221 -1.254 -10.549 1.00 93.25 111 HIS A C 1
ATOM 897 O O . HIS A 1 111 ? 9.373 -0.588 -9.523 1.00 93.25 111 HIS A O 1
ATOM 903 N N . TYR A 1 112 ? 8.025 -1.605 -10.994 1.00 96.25 112 TYR A N 1
ATOM 904 C CA . TYR A 1 112 ? 6.797 -1.300 -10.293 1.00 96.25 112 TYR A CA 1
ATOM 905 C C . TYR A 1 112 ? 6.078 -2.575 -9.891 1.00 96.25 112 TYR A C 1
ATOM 907 O O . TYR A 1 112 ? 5.846 -3.445 -10.726 1.00 96.25 112 TYR A O 1
ATOM 915 N N . HIS A 1 113 ? 5.646 -2.631 -8.636 1.00 95.94 113 HIS A N 1
ATOM 916 C CA . HIS A 1 113 ? 4.699 -3.624 -8.147 1.00 95.94 113 HIS A CA 1
ATOM 917 C C . HIS A 1 113 ? 3.345 -2.970 -7.941 1.00 95.94 113 HIS A C 1
ATOM 919 O O . HIS A 1 113 ? 3.230 -1.962 -7.242 1.00 95.94 113 HIS A O 1
ATOM 925 N N . ALA A 1 114 ? 2.312 -3.537 -8.548 1.00 96.88 114 ALA A N 1
ATOM 926 C CA . ALA A 1 114 ? 0.957 -3.032 -8.477 1.00 96.88 114 ALA A CA 1
ATOM 927 C C . ALA A 1 114 ? -0.018 -4.124 -8.054 1.00 96.88 114 ALA A C 1
ATOM 929 O O . ALA A 1 114 ? 0.078 -5.271 -8.473 1.00 96.88 114 ALA A O 1
ATOM 930 N N . ILE A 1 115 ? -1.027 -3.732 -7.293 1.00 97.94 115 ILE A N 1
ATOM 931 C CA . ILE A 1 115 ? -2.274 -4.475 -7.166 1.00 97.94 115 ILE A CA 1
ATOM 932 C C . ILE A 1 115 ? -3.319 -3.638 -7.879 1.00 97.94 115 ILE A C 1
ATOM 934 O O . ILE A 1 115 ? -3.587 -2.504 -7.470 1.00 97.94 115 ILE A O 1
ATOM 938 N N . VAL A 1 116 ? -3.872 -4.173 -8.958 1.00 97.50 116 VAL A N 1
ATOM 939 C CA . VAL A 1 116 ? -4.897 -3.516 -9.772 1.00 97.50 116 VAL A CA 1
ATOM 940 C C . VAL A 1 116 ? -6.225 -4.235 -9.586 1.00 97.50 116 VAL A C 1
ATOM 942 O O . VAL A 1 116 ? -6.260 -5.454 -9.473 1.00 97.50 116 VAL A O 1
ATOM 945 N N . PHE A 1 117 ? -7.311 -3.474 -9.533 1.00 97.25 117 PHE A N 1
ATOM 946 C CA . PHE A 1 117 ? -8.666 -3.952 -9.287 1.00 97.25 117 PHE A CA 1
ATOM 947 C C . PHE A 1 117 ? -9.601 -3.467 -10.392 1.00 97.25 117 PHE A C 1
ATOM 949 O O . PHE A 1 117 ? -9.506 -2.309 -10.816 1.00 97.25 117 PHE A O 1
ATOM 956 N N . GLY A 1 118 ? -10.540 -4.323 -10.796 1.00 94.94 118 GLY A N 1
ATOM 957 C CA . GLY A 1 118 ? -11.566 -3.989 -11.785 1.00 94.94 118 GLY A CA 1
ATOM 958 C C . GLY A 1 118 ? -11.023 -3.853 -13.207 1.00 94.94 118 GLY A C 1
ATOM 959 O O . GLY A 1 118 ? -11.469 -2.968 -13.935 1.00 94.94 118 GLY A O 1
ATOM 960 N N . VAL A 1 119 ? -10.042 -4.688 -13.561 1.00 95.12 119 VAL A N 1
ATOM 961 C CA . VAL A 1 119 ? -9.516 -4.858 -14.924 1.00 95.12 119 VAL A CA 1
ATOM 962 C C . VAL A 1 119 ? -10.241 -6.038 -15.576 1.00 95.12 119 VAL A C 1
ATOM 964 O O . VAL A 1 119 ? -10.230 -7.132 -15.020 1.00 95.12 119 VAL A O 1
ATOM 967 N N . GLU A 1 120 ? -10.906 -5.817 -16.706 1.00 91.31 120 GLU A N 1
ATOM 968 C CA . GLU A 1 120 ? -11.710 -6.826 -17.413 1.00 91.31 120 GLU A CA 1
ATOM 969 C C . GLU A 1 120 ? -10.826 -7.776 -18.230 1.00 91.31 120 GLU A C 1
ATOM 971 O O . GLU A 1 120 ? -10.960 -8.991 -18.117 1.00 91.31 120 GLU A O 1
ATOM 976 N N . ASN A 1 121 ? -9.887 -7.217 -18.999 1.00 93.62 121 ASN A N 1
ATOM 977 C CA . ASN A 1 121 ? -8.904 -7.962 -19.782 1.00 93.62 121 ASN A CA 1
ATOM 978 C C . ASN A 1 121 ? -7.490 -7.564 -19.339 1.00 93.62 121 ASN A C 1
ATOM 980 O O . ASN A 1 121 ? -7.054 -6.428 -19.550 1.00 93.62 121 ASN A O 1
ATOM 984 N N . ILE A 1 122 ? -6.790 -8.495 -18.686 1.00 95.12 122 ILE A N 1
ATOM 985 C CA . ILE A 1 122 ? -5.450 -8.245 -18.152 1.00 95.12 122 ILE A CA 1
ATOM 986 C C . ILE A 1 122 ? -4.399 -8.117 -19.258 1.00 95.12 122 ILE A C 1
ATOM 988 O O . ILE A 1 122 ? -3.496 -7.298 -19.119 1.00 95.12 122 ILE A O 1
ATOM 992 N N . ASP A 1 123 ? -4.535 -8.841 -20.368 1.00 95.38 123 ASP A N 1
ATOM 993 C CA . ASP A 1 123 ? -3.548 -8.828 -21.450 1.00 95.38 123 ASP A CA 1
ATOM 994 C C . ASP A 1 123 ? -3.588 -7.503 -22.216 1.00 95.38 123 ASP A C 1
ATOM 996 O O . ASP A 1 123 ? -2.547 -6.891 -22.449 1.00 95.38 123 ASP A O 1
ATOM 1000 N N . GLU A 1 124 ? -4.784 -6.985 -22.511 1.00 94.88 124 GLU A N 1
ATOM 1001 C CA . GLU A 1 124 ? -4.950 -5.636 -23.075 1.00 94.88 124 GLU A CA 1
ATOM 1002 C C . GLU A 1 124 ? -4.433 -4.557 -22.119 1.00 94.88 124 GLU A C 1
ATOM 1004 O O . GLU A 1 124 ? -3.754 -3.615 -22.532 1.00 94.88 124 GLU A O 1
ATOM 1009 N N . PHE A 1 125 ? -4.721 -4.703 -20.822 1.00 96.31 125 PHE A N 1
ATOM 1010 C CA . PHE A 1 125 ? -4.237 -3.781 -19.802 1.00 96.31 125 PHE A CA 1
ATOM 1011 C C . PHE A 1 125 ? -2.707 -3.754 -19.749 1.00 96.31 125 PHE A C 1
ATOM 1013 O O . PHE A 1 125 ? -2.120 -2.674 -19.735 1.00 96.31 125 PHE A O 1
ATOM 1020 N N . LEU A 1 126 ? -2.056 -4.920 -19.733 1.00 96.81 126 LEU A N 1
ATOM 1021 C CA . LEU A 1 126 ? -0.599 -5.030 -19.713 1.00 96.81 126 LEU A CA 1
ATOM 1022 C C . LEU A 1 126 ? 0.039 -4.615 -21.039 1.00 96.81 126 LEU A C 1
ATOM 1024 O O . LEU A 1 126 ? 1.114 -4.017 -21.027 1.00 96.81 126 LEU A O 1
ATOM 1028 N N . GLY A 1 127 ? -0.639 -4.855 -22.162 1.00 96.81 127 GLY A N 1
ATOM 1029 C CA . GLY A 1 127 ? -0.195 -4.454 -23.493 1.00 96.81 127 GLY A CA 1
ATOM 1030 C C . GLY A 1 127 ? 0.045 -2.948 -23.625 1.00 96.81 127 GLY A C 1
ATOM 1031 O O . GLY A 1 127 ? 0.826 -2.527 -24.476 1.00 96.81 127 GLY A O 1
ATOM 1032 N N . GLU A 1 128 ? -0.550 -2.118 -22.764 1.00 97.00 128 GLU A N 1
ATOM 1033 C CA . GLU A 1 128 ? -0.318 -0.670 -22.728 1.00 97.00 128 GLU A CA 1
ATOM 1034 C C . GLU A 1 128 ? 1.008 -0.246 -22.081 1.00 97.00 128 GLU A C 1
ATOM 1036 O O . GLU A 1 128 ? 1.413 0.925 -22.193 1.00 97.00 128 GLU A O 1
ATOM 1041 N N . TRP A 1 129 ? 1.709 -1.161 -21.408 1.00 97.31 129 TRP A N 1
ATOM 1042 C CA . TRP A 1 129 ? 3.072 -0.931 -20.945 1.00 97.31 129 TRP A CA 1
ATOM 1043 C C . TRP A 1 129 ? 4.040 -1.126 -22.112 1.00 97.31 129 TRP A C 1
ATOM 1045 O O . TRP A 1 129 ? 4.308 -2.240 -22.546 1.00 97.31 129 TRP A O 1
ATOM 1055 N N . LYS A 1 130 ? 4.561 -0.018 -22.644 1.00 95.94 130 LYS A N 1
ATOM 1056 C CA . LYS A 1 130 ? 5.434 -0.019 -23.832 1.00 95.94 130 LYS A CA 1
ATOM 1057 C C . LYS A 1 130 ? 6.928 0.042 -23.498 1.00 95.94 130 LYS A C 1
ATOM 1059 O O . LYS A 1 130 ? 7.745 0.115 -24.402 1.00 95.94 130 LYS A O 1
ATOM 1064 N N . MET A 1 131 ? 7.275 0.047 -22.212 1.00 95.19 131 MET A N 1
ATOM 1065 C CA . MET A 1 131 ? 8.630 0.343 -21.727 1.00 95.19 131 MET A CA 1
ATOM 1066 C C . MET A 1 131 ? 9.429 -0.897 -21.324 1.00 95.19 131 MET A C 1
ATOM 1068 O O . MET A 1 131 ? 10.577 -0.783 -20.906 1.00 95.19 131 MET A O 1
ATOM 1072 N N . GLY A 1 132 ? 8.850 -2.092 -21.429 1.00 95.31 132 GLY A N 1
ATOM 1073 C CA . GLY A 1 132 ? 9.571 -3.323 -21.144 1.00 95.31 132 GLY A CA 1
ATOM 1074 C C . GLY A 1 132 ? 8.662 -4.472 -20.758 1.00 95.31 132 GLY A C 1
ATOM 1075 O O . GLY A 1 132 ? 7.563 -4.621 -21.286 1.00 95.31 132 GLY A O 1
ATOM 1076 N N . ASN A 1 133 ? 9.150 -5.286 -19.830 1.00 95.50 133 ASN A N 1
ATOM 1077 C CA . ASN A 1 133 ? 8.530 -6.550 -19.479 1.00 95.50 133 ASN A CA 1
ATOM 1078 C C . ASN A 1 133 ? 7.387 -6.356 -18.486 1.00 95.50 133 ASN A C 1
ATOM 1080 O O . ASN A 1 133 ? 7.439 -5.512 -17.586 1.00 95.50 133 ASN A O 1
ATOM 1084 N N . VAL A 1 134 ? 6.376 -7.199 -18.640 1.00 97.56 134 VAL A N 1
ATOM 1085 C CA . VAL A 1 134 ? 5.188 -7.237 -17.796 1.00 97.56 134 VAL A CA 1
ATOM 1086 C C . VAL A 1 134 ? 4.987 -8.638 -17.252 1.00 97.56 134 VAL A C 1
ATOM 1088 O O . VAL A 1 134 ? 5.311 -9.629 -17.903 1.00 97.56 134 VAL A O 1
ATOM 1091 N N . HIS A 1 135 ? 4.426 -8.724 -16.056 1.00 96.75 135 HIS A N 1
ATOM 1092 C CA . HI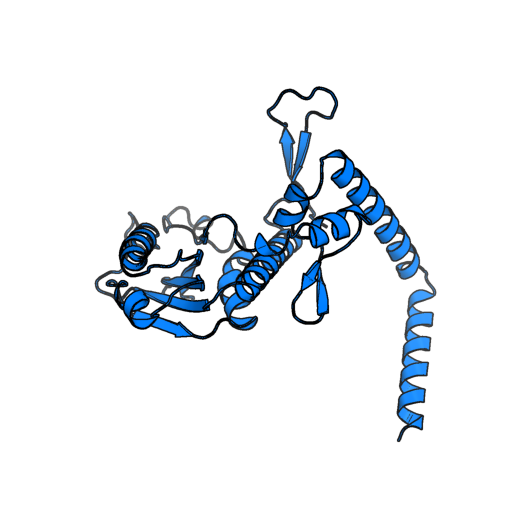S A 1 135 ? 3.969 -9.981 -15.488 1.00 96.75 135 HIS A CA 1
ATOM 1093 C C . HIS A 1 135 ? 2.672 -9.745 -14.721 1.00 96.75 135 HIS A C 1
ATOM 1095 O O . HIS A 1 135 ? 2.593 -8.796 -13.939 1.00 96.75 135 HIS A O 1
ATOM 1101 N N . ALA A 1 136 ? 1.682 -10.615 -14.916 1.00 96.94 136 ALA A N 1
ATOM 1102 C CA . ALA A 1 136 ? 0.482 -10.678 -14.093 1.00 96.94 136 ALA A CA 1
ATOM 1103 C C . ALA A 1 136 ? 0.456 -11.980 -13.292 1.00 96.94 136 ALA A C 1
ATOM 1105 O O . ALA A 1 136 ? 0.700 -13.063 -13.815 1.00 96.94 136 ALA A O 1
ATOM 1106 N N . GLY A 1 137 ? 0.093 -11.854 -12.023 1.00 95.44 137 GLY A N 1
ATOM 1107 C CA . GLY A 1 137 ? -0.158 -12.955 -11.114 1.00 95.44 137 GLY A CA 1
ATOM 1108 C C . GLY A 1 137 ? -1.416 -12.717 -10.285 1.00 95.44 137 GLY A C 1
ATOM 1109 O O . GLY A 1 137 ? -2.091 -11.686 -10.370 1.00 95.44 137 GLY A O 1
ATOM 1110 N N . THR A 1 138 ? -1.731 -13.689 -9.441 1.00 95.44 138 T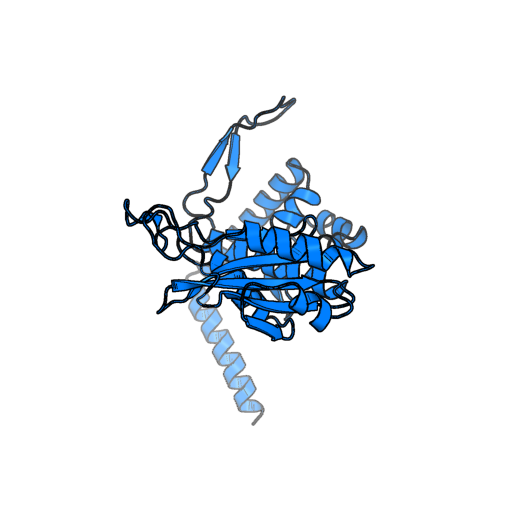HR A N 1
ATOM 1111 C CA . THR A 1 138 ? -2.906 -13.649 -8.570 1.00 95.44 138 THR A CA 1
ATOM 1112 C C . THR A 1 138 ? -2.678 -12.770 -7.342 1.00 95.44 138 THR A C 1
ATOM 1114 O O . THR A 1 138 ? -1.592 -12.750 -6.746 1.00 95.44 138 THR A O 1
ATOM 1117 N N . VAL A 1 139 ? -3.732 -12.090 -6.895 1.00 95.75 139 VAL A N 1
ATOM 1118 C CA . VAL A 1 139 ? -3.707 -11.354 -5.627 1.00 95.75 139 VAL A CA 1
ATOM 1119 C C . VAL A 1 139 ? -3.930 -12.325 -4.472 1.00 95.75 139 VAL A C 1
ATOM 1121 O O . VAL A 1 139 ? -4.988 -12.921 -4.324 1.00 95.75 139 VAL A O 1
ATOM 1124 N N . THR A 1 140 ? -2.908 -12.469 -3.638 1.00 94.12 140 THR A N 1
ATOM 1125 C CA . THR A 1 140 ? -2.890 -13.281 -2.421 1.00 94.12 140 THR A CA 1
ATOM 1126 C C . THR A 1 140 ? -2.357 -12.427 -1.277 1.00 94.12 140 THR A C 1
ATOM 1128 O O . THR A 1 140 ? -1.746 -11.382 -1.506 1.00 94.12 140 THR A O 1
ATOM 1131 N N . ALA A 1 141 ? -2.499 -12.881 -0.029 1.00 91.88 141 ALA A N 1
ATOM 1132 C CA . ALA A 1 141 ? -1.860 -12.204 1.101 1.00 91.88 141 ALA A CA 1
ATOM 1133 C C . ALA A 1 141 ? -0.346 -12.013 0.873 1.00 91.88 141 ALA A C 1
ATOM 1135 O O . ALA A 1 141 ? 0.188 -10.948 1.178 1.00 91.88 141 ALA A O 1
ATOM 1136 N N . LYS A 1 142 ? 0.331 -13.000 0.262 1.00 92.19 142 LYS A N 1
ATOM 1137 C CA . LYS A 1 142 ? 1.762 -12.929 -0.069 1.00 92.19 142 LYS A CA 1
ATOM 1138 C C . LYS A 1 142 ? 2.067 -11.822 -1.081 1.00 92.19 142 LYS A C 1
ATOM 1140 O O . LYS A 1 142 ? 2.957 -11.021 -0.817 1.00 92.19 142 LYS A O 1
ATOM 1145 N N . SER A 1 143 ? 1.328 -11.725 -2.190 1.00 93.81 143 SER A N 1
ATOM 1146 C CA . SER A 1 143 ? 1.565 -10.663 -3.185 1.00 93.81 143 SER A CA 1
ATOM 1147 C C . SER A 1 143 ? 1.171 -9.273 -2.673 1.00 93.81 143 SER A C 1
ATOM 1149 O O . SER A 1 143 ? 1.835 -8.286 -3.001 1.00 93.81 143 SER A O 1
ATOM 1151 N N . ILE A 1 144 ? 0.179 -9.181 -1.776 1.00 95.00 144 ILE A N 1
ATOM 1152 C CA . ILE A 1 144 ? -0.119 -7.934 -1.058 1.00 95.00 144 ILE A CA 1
ATOM 1153 C C . ILE A 1 144 ? 1.062 -7.531 -0.173 1.00 95.00 144 ILE A C 1
ATOM 1155 O O . ILE A 1 144 ? 1.556 -6.413 -0.298 1.00 95.00 144 ILE A O 1
ATOM 1159 N N . TYR A 1 145 ? 1.554 -8.423 0.689 1.00 91.56 145 TYR A N 1
ATOM 1160 C CA . TYR A 1 145 ? 2.704 -8.123 1.547 1.00 91.56 145 TYR A CA 1
ATOM 1161 C C . TYR A 1 145 ? 3.960 -7.782 0.754 1.00 91.56 145 TYR A C 1
ATOM 1163 O O . TYR A 1 145 ? 4.684 -6.866 1.140 1.00 91.56 145 TYR A O 1
ATOM 1171 N N . TYR A 1 146 ? 4.182 -8.471 -0.362 1.00 91.50 146 TYR A N 1
ATOM 1172 C CA . TYR A 1 146 ? 5.283 -8.187 -1.268 1.00 91.50 146 TYR A CA 1
ATOM 1173 C C . TYR A 1 146 ? 5.208 -6.749 -1.796 1.00 91.50 146 TYR A C 1
ATOM 1175 O O . TYR A 1 146 ? 6.161 -5.993 -1.647 1.00 91.50 146 TYR A O 1
ATOM 1183 N N . THR A 1 147 ? 4.034 -6.319 -2.269 1.00 92.06 147 THR A N 1
ATOM 1184 C CA . THR A 1 147 ? 3.804 -4.928 -2.701 1.00 92.06 147 THR A CA 1
ATOM 1185 C C . THR A 1 147 ? 3.969 -3.935 -1.548 1.00 92.06 147 THR A C 1
ATOM 1187 O O . THR A 1 147 ? 4.418 -2.814 -1.739 1.00 92.06 147 THR A O 1
ATOM 1190 N N . LEU A 1 148 ? 3.612 -4.314 -0.319 1.00 92.50 148 LEU A N 1
ATOM 1191 C CA . LEU A 1 148 ? 3.714 -3.442 0.854 1.00 92.50 148 LEU A CA 1
ATOM 1192 C C . LEU A 1 148 ? 5.112 -3.399 1.481 1.00 92.50 148 LEU A C 1
ATOM 1194 O O . LEU A 1 148 ? 5.294 -2.676 2.466 1.00 92.50 148 LEU A O 1
ATOM 1198 N N . LYS A 1 149 ? 6.104 -4.106 0.928 1.00 86.75 149 LYS A N 1
ATOM 1199 C CA . LYS A 1 149 ? 7.470 -4.150 1.467 1.00 86.75 149 LYS A CA 1
ATOM 1200 C C . LYS A 1 149 ? 8.084 -2.755 1.598 1.00 86.75 149 LYS A C 1
ATOM 1202 O O . LYS A 1 149 ? 8.714 -2.474 2.620 1.00 86.75 149 LYS A O 1
ATOM 1207 N N . TYR A 1 150 ? 7.791 -1.832 0.681 1.00 81.94 150 TYR A N 1
ATOM 1208 C CA . TYR A 1 150 ? 8.212 -0.429 0.802 1.00 81.94 150 TYR A CA 1
ATOM 1209 C C . TYR A 1 150 ? 7.777 0.265 2.104 1.00 81.94 150 TYR A C 1
ATOM 1211 O O . TYR A 1 150 ? 8.467 1.159 2.580 1.00 81.94 150 TYR A O 1
ATOM 1219 N N . CYS A 1 151 ? 6.651 -0.127 2.722 1.00 80.00 151 CYS A N 1
ATOM 1220 C CA . CYS A 1 151 ? 6.229 0.444 4.009 1.00 80.00 151 CYS A CA 1
ATOM 1221 C C . CYS A 1 151 ? 7.207 0.095 5.135 1.00 80.00 151 CYS A C 1
ATOM 1223 O O . CYS A 1 151 ? 7.239 0.781 6.157 1.00 80.00 151 CYS A O 1
ATOM 1225 N N . THR A 1 152 ? 7.954 -0.996 4.964 1.00 77.00 152 THR A N 1
ATOM 1226 C CA . THR A 1 152 ? 8.898 -1.517 5.951 1.00 77.00 152 THR A CA 1
ATOM 1227 C C . THR A 1 152 ? 10.334 -1.079 5.695 1.00 77.00 152 THR A C 1
ATOM 1229 O O . THR A 1 152 ? 11.093 -1.038 6.663 1.00 77.00 152 THR A O 1
ATOM 1232 N N . LYS A 1 153 ? 10.688 -0.680 4.464 1.00 74.62 153 LYS A N 1
ATOM 1233 C CA . LYS A 1 153 ? 12.008 -0.112 4.147 1.00 74.62 153 LYS A CA 1
ATOM 1234 C C . LYS A 1 153 ? 12.283 1.096 5.040 1.00 74.62 153 LYS A C 1
ATOM 1236 O O . LYS A 1 153 ? 11.388 1.898 5.335 1.00 74.62 153 LYS A O 1
ATOM 1241 N N . SER A 1 154 ? 13.490 1.158 5.586 1.00 59.41 154 SER A N 1
ATOM 1242 C CA . SER A 1 154 ? 13.849 2.240 6.493 1.00 59.41 154 SER A CA 1
ATOM 1243 C C . SER A 1 154 ? 14.085 3.532 5.693 1.00 59.41 154 SER A C 1
ATOM 1245 O O . SER A 1 154 ? 14.522 3.492 4.548 1.00 59.41 154 SER A O 1
ATOM 1247 N N . ILE A 1 155 ? 13.823 4.698 6.295 1.00 54.69 155 ILE A N 1
ATOM 1248 C CA . ILE A 1 155 ? 14.180 5.991 5.673 1.00 54.69 155 ILE A CA 1
ATOM 1249 C C . ILE A 1 155 ? 15.709 6.127 5.540 1.00 54.69 155 ILE A C 1
ATOM 1251 O O . ILE A 1 155 ? 16.184 6.884 4.708 1.00 54.69 155 ILE A O 1
ATOM 1255 N N . THR A 1 156 ? 16.486 5.375 6.327 1.00 49.44 156 THR A N 1
ATOM 1256 C CA . THR A 1 156 ? 17.955 5.365 6.268 1.00 49.44 156 THR A CA 1
ATOM 1257 C C . THR A 1 156 ? 18.516 4.369 5.242 1.00 49.44 156 THR A C 1
ATOM 1259 O O . THR A 1 156 ? 19.730 4.200 5.165 1.00 49.44 156 THR A O 1
ATOM 1262 N N . GLU A 1 157 ? 17.664 3.697 4.464 1.00 53.16 157 GLU A N 1
ATOM 1263 C CA . GLU A 1 157 ? 18.026 2.737 3.404 1.00 53.16 157 GLU A CA 1
ATOM 1264 C C . GLU A 1 157 ? 17.695 3.276 1.999 1.00 53.16 157 GLU A C 1
ATOM 1266 O O . GLU A 1 157 ? 17.362 2.515 1.095 1.00 53.16 157 GLU A O 1
ATOM 1271 N N . GLY A 1 158 ? 17.748 4.597 1.813 1.00 52.62 158 GLY A N 1
ATOM 1272 C CA . GLY A 1 158 ? 17.450 5.257 0.541 1.00 52.62 158 GLY A CA 1
ATOM 1273 C C . GLY A 1 158 ? 18.579 6.167 0.046 1.00 52.62 158 GLY A C 1
ATOM 1274 O O . GLY A 1 158 ? 19.572 6.327 0.758 1.00 52.62 158 GLY A O 1
ATOM 1275 N N . PRO A 1 159 ? 18.392 6.798 -1.130 1.00 50.41 159 PRO A N 1
ATOM 1276 C CA . PRO A 1 159 ? 19.332 7.760 -1.729 1.00 50.41 159 PRO A CA 1
ATOM 1277 C C . PRO A 1 159 ? 19.751 8.891 -0.771 1.00 50.41 159 PRO A C 1
ATOM 1279 O O . PRO A 1 159 ? 20.826 9.447 -0.883 1.00 50.41 159 PRO A O 1
ATOM 1282 N N . ASP A 1 160 ? 18.967 9.143 0.280 1.00 54.03 160 ASP A N 1
ATOM 1283 C CA . ASP A 1 160 ? 19.188 10.170 1.309 1.00 54.03 160 ASP A CA 1
ATOM 1284 C C . ASP A 1 160 ? 20.492 10.056 2.124 1.00 54.03 160 ASP A C 1
ATOM 1286 O O . ASP A 1 160 ? 20.752 10.916 2.967 1.00 54.03 160 ASP A O 1
ATOM 1290 N N . LYS A 1 161 ? 21.275 8.985 1.950 1.00 64.31 161 LYS A N 1
ATOM 1291 C CA . LYS A 1 161 ? 22.600 8.842 2.573 1.00 64.31 161 LYS A CA 1
ATOM 1292 C C . LYS A 1 161 ? 23.721 9.438 1.740 1.00 64.31 161 LYS A C 1
ATOM 1294 O O . LYS A 1 161 ? 24.723 9.847 2.320 1.00 64.31 161 LYS A O 1
ATOM 1299 N N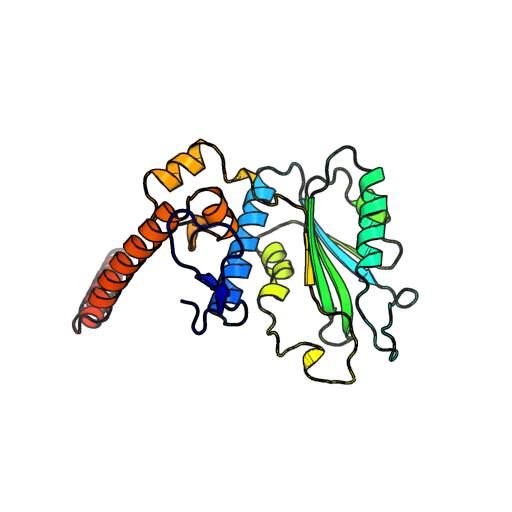 . ASP A 1 162 ? 23.562 9.422 0.426 1.00 73.88 162 ASP A N 1
ATOM 1300 C CA . ASP A 1 162 ? 24.574 9.880 -0.503 1.00 73.88 162 ASP A CA 1
ATOM 1301 C C . ASP A 1 162 ? 24.097 11.220 -1.078 1.00 73.88 162 ASP A C 1
ATOM 1303 O O . ASP A 1 162 ? 23.087 11.250 -1.782 1.00 73.88 162 ASP A O 1
ATOM 1307 N N . PRO A 1 163 ? 24.740 12.347 -0.725 1.00 77.44 163 PRO A N 1
ATOM 1308 C CA . PRO A 1 163 ? 24.340 13.654 -1.236 1.00 77.44 163 PRO A CA 1
ATOM 1309 C C . PRO A 1 163 ? 24.418 13.739 -2.766 1.00 77.44 163 PRO A C 1
ATOM 1311 O O . PRO A 1 163 ? 23.738 14.589 -3.339 1.00 77.44 163 PRO A O 1
ATOM 1314 N N . ASP A 1 164 ? 25.187 12.854 -3.405 1.00 83.12 164 ASP A N 1
ATOM 1315 C CA . ASP A 1 164 ? 25.309 12.777 -4.855 1.00 83.12 164 ASP A CA 1
ATOM 1316 C C . ASP A 1 164 ? 24.257 11.848 -5.488 1.00 83.12 164 ASP A C 1
ATOM 1318 O O . ASP A 1 164 ? 24.147 11.816 -6.710 1.00 83.12 164 ASP A O 1
ATOM 1322 N N . ASP A 1 165 ? 23.448 11.120 -4.705 1.00 86.38 165 ASP A N 1
ATOM 1323 C CA . ASP A 1 165 ? 22.379 10.246 -5.202 1.00 86.38 165 ASP A CA 1
ATOM 1324 C C . ASP A 1 165 ? 21.041 10.994 -5.336 1.00 86.38 165 ASP A C 1
ATOM 1326 O O . ASP A 1 165 ? 20.234 11.117 -4.411 1.00 86.38 165 ASP A O 1
ATOM 1330 N N . ASP A 1 166 ? 20.781 11.467 -6.549 1.00 88.44 166 ASP A N 1
ATOM 1331 C CA . ASP A 1 166 ? 19.582 12.203 -6.956 1.00 88.44 166 ASP A CA 1
ATOM 1332 C C . ASP A 1 166 ? 18.435 11.296 -7.461 1.00 88.44 166 ASP A C 1
ATOM 1334 O O . ASP A 1 166 ? 17.439 11.776 -8.025 1.00 88.44 166 ASP A O 1
ATOM 1338 N N . ARG A 1 167 ? 18.521 9.970 -7.263 1.00 90.12 167 ARG A N 1
ATOM 1339 C CA . ARG A 1 167 ? 17.479 9.039 -7.717 1.00 90.12 167 ARG A CA 1
ATOM 1340 C C . ARG A 1 167 ? 16.130 9.363 -7.085 1.00 90.12 167 ARG A C 1
ATOM 1342 O O . ARG A 1 167 ? 15.990 9.641 -5.889 1.00 90.12 167 ARG A O 1
ATOM 1349 N N . LYS A 1 168 ? 15.055 9.226 -7.870 1.00 90.31 168 LYS A N 1
ATOM 1350 C CA . LYS A 1 168 ? 13.697 9.436 -7.356 1.00 90.31 168 LYS A CA 1
ATOM 1351 C C . LYS A 1 168 ? 13.404 8.394 -6.279 1.00 90.31 168 LYS A C 1
ATOM 1353 O O . LYS A 1 168 ? 13.532 7.191 -6.506 1.00 90.31 168 LYS A O 1
ATOM 1358 N N . ARG A 1 169 ? 12.934 8.845 -5.116 1.00 86.88 169 ARG A N 1
ATOM 1359 C CA . ARG A 1 169 ? 12.601 7.949 -4.001 1.00 86.88 169 ARG A CA 1
ATOM 1360 C C . ARG A 1 169 ? 11.490 6.960 -4.358 1.00 86.88 169 ARG A C 1
ATOM 1362 O O . ARG A 1 169 ? 10.516 7.282 -5.053 1.00 86.88 169 ARG A O 1
ATOM 1369 N N . GLU A 1 170 ? 11.598 5.772 -3.781 1.00 89.19 170 GLU A N 1
ATOM 1370 C CA . GLU A 1 170 ? 10.516 4.796 -3.745 1.00 89.19 170 GLU A CA 1
ATOM 1371 C C . GLU A 1 170 ? 9.305 5.385 -3.010 1.00 89.19 170 GLU A C 1
ATOM 1373 O O . GLU A 1 170 ? 9.395 5.910 -1.896 1.00 89.19 170 GLU A O 1
ATOM 1378 N N . LYS A 1 171 ? 8.138 5.320 -3.641 1.00 89.56 171 LYS A N 1
ATOM 1379 C CA . LYS A 1 171 ? 6.877 5.757 -3.053 1.00 89.56 171 LYS A CA 1
ATOM 1380 C C . LYS A 1 171 ? 5.735 4.935 -3.608 1.00 89.56 171 LYS A C 1
ATOM 1382 O O . LYS A 1 171 ? 5.804 4.370 -4.699 1.00 89.56 171 LYS A O 1
ATOM 1387 N N . ALA A 1 172 ? 4.643 4.951 -2.856 1.00 93.12 172 ALA A N 1
ATOM 1388 C CA . ALA A 1 172 ? 3.398 4.385 -3.323 1.00 93.12 172 ALA A CA 1
ATOM 1389 C C . ALA A 1 172 ? 2.530 5.424 -4.029 1.00 93.12 172 ALA A C 1
ATOM 1391 O O . ALA A 1 172 ? 2.394 6.557 -3.562 1.00 93.12 172 ALA A O 1
ATOM 1392 N N . LEU A 1 173 ? 1.882 4.995 -5.106 1.00 95.25 173 LEU A N 1
ATOM 1393 C CA . LEU A 1 173 ? 0.780 5.693 -5.751 1.00 95.25 173 LEU A CA 1
ATOM 1394 C C . LEU A 1 173 ? -0.477 4.852 -5.601 1.00 95.25 173 LEU A C 1
ATOM 1396 O O . LEU A 1 173 ? -0.441 3.635 -5.735 1.00 95.25 173 LEU A O 1
ATOM 1400 N N . MET A 1 174 ? -1.610 5.488 -5.346 1.00 95.94 174 MET A N 1
ATOM 1401 C CA . MET A 1 174 ? -2.832 4.746 -5.088 1.00 95.94 174 MET A CA 1
ATOM 1402 C C . MET A 1 174 ? -4.081 5.484 -5.531 1.00 95.94 174 MET A C 1
ATOM 1404 O O . MET A 1 174 ? -4.141 6.714 -5.563 1.00 95.94 174 MET A O 1
ATOM 1408 N N . SER A 1 175 ? -5.121 4.706 -5.800 1.00 96.62 175 SER A N 1
ATOM 1409 C CA . SER A 1 175 ? -6.463 5.228 -6.011 1.00 96.62 175 SER A CA 1
ATOM 1410 C C . SER A 1 175 ? -7.081 5.737 -4.707 1.00 96.62 175 SER A C 1
ATOM 1412 O O . SER A 1 175 ? -6.878 5.181 -3.622 1.00 96.62 175 SER A O 1
ATOM 1414 N N . LYS A 1 176 ? -7.876 6.806 -4.809 1.00 94.94 176 LYS A N 1
ATOM 1415 C CA . LYS A 1 176 ? -8.665 7.317 -3.682 1.00 94.94 176 LYS A CA 1
ATOM 1416 C C . LYS A 1 176 ? -9.751 6.302 -3.306 1.00 94.94 176 LYS A C 1
ATOM 1418 O O . LYS A 1 176 ? -10.315 5.642 -4.174 1.00 94.94 176 LYS A O 1
ATOM 1423 N N . GLY A 1 177 ? -10.061 6.207 -2.014 1.00 94.62 177 GLY A N 1
ATOM 1424 C CA . GLY A 1 177 ? -11.167 5.373 -1.525 1.00 94.62 177 GLY A CA 1
ATOM 1425 C C . GLY A 1 177 ? -10.886 3.869 -1.450 1.00 94.62 177 GLY A C 1
ATOM 1426 O O . GLY A 1 177 ? -11.830 3.112 -1.258 1.00 94.62 177 GLY A O 1
ATOM 1427 N N . LEU A 1 178 ? -9.630 3.424 -1.595 1.00 96.38 178 LEU A N 1
ATOM 1428 C CA . LEU A 1 178 ? -9.284 2.005 -1.447 1.00 96.38 178 LEU A CA 1
ATOM 1429 C C . LEU A 1 178 ? -9.654 1.467 -0.062 1.00 96.38 178 LEU A C 1
ATOM 1431 O O . LEU A 1 178 ? -9.184 2.008 0.952 1.00 96.38 178 LEU A O 1
ATOM 1435 N N . GLY A 1 179 ? -10.453 0.400 -0.067 1.00 95.00 179 GLY A N 1
ATOM 1436 C CA . GLY A 1 179 ? -10.922 -0.315 1.116 1.00 95.00 179 GLY A CA 1
ATOM 1437 C C . GLY A 1 179 ? -12.083 0.366 1.836 1.00 95.00 179 GLY A C 1
ATOM 1438 O O . GLY A 1 179 ? -12.426 -0.046 2.940 1.00 95.00 179 GLY A O 1
ATOM 1439 N N . LEU A 1 180 ? -12.672 1.425 1.265 1.00 95.94 180 LEU A N 1
ATOM 1440 C CA . LEU A 1 180 ? -13.777 2.156 1.896 1.00 95.94 180 LEU A CA 1
ATOM 1441 C C . LEU A 1 180 ? -15.061 1.317 2.002 1.00 95.94 180 LEU A C 1
ATOM 1443 O O . LEU A 1 180 ? -15.875 1.589 2.876 1.00 95.94 180 LEU A O 1
ATOM 1447 N N . SER A 1 181 ? -15.197 0.281 1.171 1.00 93.62 181 SER A N 1
ATOM 1448 C CA . SER A 1 181 ? -16.285 -0.709 1.205 1.00 93.62 181 SER A CA 1
ATOM 1449 C C . SER A 1 181 ? -16.500 -1.348 2.576 1.00 93.62 181 SER A C 1
ATOM 1451 O O . SER A 1 181 ? -17.614 -1.746 2.887 1.00 93.62 181 SER A O 1
ATOM 1453 N N . HIS A 1 182 ? -15.457 -1.407 3.406 1.00 95.25 182 HIS A N 1
ATOM 1454 C CA . HIS A 1 182 ? -15.549 -1.898 4.776 1.00 95.25 182 HIS A CA 1
ATOM 1455 C C . HIS A 1 182 ? -16.487 -1.064 5.663 1.00 95.25 182 HIS A C 1
ATOM 1457 O O . HIS A 1 182 ? -17.088 -1.585 6.595 1.00 95.25 182 HIS A O 1
ATOM 1463 N N . LEU A 1 183 ? -16.603 0.242 5.407 1.00 95.75 183 LEU A N 1
ATOM 1464 C CA . LEU A 1 183 ? -17.409 1.155 6.219 1.00 95.75 183 LEU A CA 1
ATOM 1465 C C . LEU A 1 183 ? -18.866 1.177 5.749 1.00 95.75 183 LEU A C 1
ATOM 1467 O O . LEU A 1 183 ? -19.377 2.215 5.332 1.00 95.75 183 LEU A O 1
ATOM 1471 N N . THR A 1 184 ? -19.529 0.024 5.814 1.00 96.00 184 THR A N 1
ATOM 1472 C CA . THR A 1 184 ? -20.989 -0.060 5.688 1.00 96.00 184 THR A CA 1
ATOM 1473 C C . THR A 1 184 ? -21.661 0.601 6.894 1.00 96.00 184 THR A C 1
ATOM 1475 O O . THR A 1 184 ? -21.043 0.772 7.946 1.00 96.00 184 THR A O 1
ATOM 1478 N N . GLU A 1 185 ? -22.948 0.935 6.788 1.00 96.06 185 GLU A N 1
ATOM 1479 C CA . GLU A 1 185 ? -23.700 1.495 7.920 1.00 96.06 185 GLU A CA 1
ATOM 1480 C C . GLU A 1 185 ? -23.683 0.562 9.144 1.00 96.06 185 GLU A C 1
ATOM 1482 O O . GLU A 1 185 ? -23.469 1.009 10.271 1.00 96.06 185 GLU A O 1
ATOM 1487 N N . SER A 1 186 ? -23.806 -0.749 8.913 1.00 96.06 186 SER A N 1
ATOM 1488 C CA . SER A 1 186 ? -23.700 -1.769 9.958 1.00 96.06 186 SER A CA 1
ATOM 1489 C C . SER A 1 186 ? -22.321 -1.794 10.618 1.00 96.06 186 SER A C 1
ATOM 1491 O O . SER A 1 186 ? -22.239 -1.865 11.841 1.00 96.06 186 SER A O 1
ATOM 1493 N N . MET A 1 187 ? -21.238 -1.677 9.844 1.00 95.25 187 MET A N 1
ATOM 1494 C CA . MET A 1 187 ? -19.878 -1.641 10.388 1.00 95.25 187 MET A CA 1
ATOM 1495 C C . MET A 1 187 ? -19.588 -0.339 11.137 1.00 95.25 187 MET A C 1
ATOM 1497 O O . MET A 1 187 ? -18.900 -0.353 12.155 1.00 95.25 187 MET A O 1
ATOM 1501 N N . ILE A 1 188 ? -20.126 0.792 10.675 1.00 95.88 188 ILE A N 1
ATOM 1502 C CA . ILE A 1 188 ? -20.031 2.067 11.395 1.00 95.88 188 ILE A CA 1
ATOM 1503 C C . ILE A 1 188 ? -20.746 1.954 12.743 1.00 95.88 188 ILE A C 1
ATOM 1505 O O . ILE A 1 188 ? -20.157 2.318 13.760 1.00 95.88 188 ILE A O 1
ATOM 1509 N N . ARG A 1 189 ? -21.971 1.409 12.767 1.00 96.19 189 ARG A N 1
ATOM 1510 C CA . ARG A 1 189 ? -22.717 1.156 14.009 1.00 96.19 189 ARG A CA 1
ATOM 1511 C C . ARG A 1 189 ? -21.944 0.216 14.929 1.00 96.19 189 ARG A C 1
ATOM 1513 O O . ARG A 1 189 ? -21.696 0.568 16.072 1.00 96.19 189 ARG A O 1
ATOM 1520 N N . TYR A 1 190 ? -21.417 -0.882 14.388 1.00 95.25 190 TYR A N 1
ATOM 1521 C CA . TYR A 1 190 ? -20.553 -1.807 15.117 1.00 95.25 190 TYR A CA 1
ATOM 1522 C C . TYR A 1 190 ? -19.371 -1.092 15.791 1.00 95.25 190 TYR A C 1
ATOM 1524 O O . TYR A 1 190 ? -19.091 -1.336 16.957 1.00 95.25 190 TYR A O 1
ATOM 1532 N N . TYR A 1 191 ? -18.672 -0.183 15.119 1.00 95.00 191 TYR A N 1
ATOM 1533 C CA . TYR A 1 191 ? -17.572 0.539 15.766 1.00 95.00 191 TYR A CA 1
ATOM 1534 C C . TYR A 1 191 ? -18.031 1.606 16.768 1.00 95.00 191 TYR A C 1
ATOM 1536 O O . TYR A 1 191 ? -17.275 1.923 17.683 1.00 95.00 191 TYR A O 1
ATOM 1544 N N . LYS A 1 192 ? -19.232 2.167 16.605 1.00 93.00 192 LYS A N 1
ATOM 1545 C CA . LYS A 1 192 ? -19.797 3.162 17.527 1.00 93.00 192 LYS A CA 1
ATOM 1546 C C . LYS A 1 192 ? -20.376 2.551 18.799 1.00 93.00 192 LYS A C 1
ATOM 1548 O O . LYS A 1 192 ? -20.245 3.167 19.849 1.00 93.00 192 LYS A O 1
ATOM 1553 N N . ASP A 1 193 ? -20.945 1.351 18.714 1.00 93.62 193 ASP A N 1
ATOM 1554 C CA . ASP A 1 193 ? -21.485 0.631 19.874 1.00 93.62 193 ASP A CA 1
ATOM 1555 C C . ASP A 1 193 ? -20.394 0.326 20.911 1.00 93.62 193 ASP A C 1
ATOM 1557 O O . ASP A 1 193 ? -20.648 0.327 22.110 1.00 93.62 193 ASP A O 1
ATOM 1561 N N . ASP A 1 194 ? -19.165 0.073 20.452 1.00 90.44 194 ASP A N 1
ATOM 1562 C CA . ASP A 1 194 ? -17.996 -0.066 21.316 1.00 90.44 194 ASP A CA 1
ATOM 1563 C C . ASP A 1 194 ? -16.755 0.493 20.615 1.00 90.44 194 ASP A C 1
ATOM 1565 O O . ASP A 1 194 ? -16.145 -0.114 19.725 1.00 90.44 194 ASP A O 1
ATOM 1569 N N . VAL A 1 195 ? -16.362 1.678 21.080 1.00 88.06 195 VAL A N 1
ATOM 1570 C CA . VAL A 1 195 ? -15.242 2.447 20.543 1.00 88.06 195 VAL A CA 1
ATOM 1571 C C . VAL A 1 195 ? -13.890 1.767 20.746 1.00 88.06 195 VAL A C 1
ATOM 1573 O O . VAL A 1 195 ? -12.926 2.195 20.115 1.00 88.06 195 VAL A O 1
ATOM 1576 N N . SER A 1 196 ? -13.775 0.720 21.570 1.00 86.75 196 SER A N 1
ATOM 1577 C CA . SER A 1 196 ? -12.528 -0.026 21.789 1.00 86.75 196 SER A CA 1
ATOM 1578 C C . SER A 1 196 ? -12.259 -1.083 20.705 1.00 86.75 196 SER A C 1
ATOM 1580 O O . SER A 1 196 ? -11.100 -1.462 20.490 1.00 86.75 196 SER A O 1
ATOM 1582 N N . ARG A 1 197 ? -13.291 -1.476 19.937 1.00 90.94 197 ARG A N 1
ATOM 1583 C CA . ARG A 1 197 ? -13.247 -2.561 18.938 1.00 90.94 197 ARG A CA 1
ATOM 1584 C C . ARG A 1 197 ? -12.089 -2.438 17.953 1.00 90.94 197 ARG A C 1
ATOM 1586 O O . ARG A 1 197 ? -11.792 -1.366 17.416 1.00 90.94 197 ARG A O 1
ATOM 1593 N N . SER A 1 198 ? -11.410 -3.551 17.728 1.00 91.44 198 SER A N 1
ATOM 1594 C CA . SER A 1 198 ? -10.274 -3.719 16.821 1.00 91.44 198 SER A CA 1
ATOM 1595 C C . SER A 1 198 ? -10.728 -4.102 15.405 1.00 91.44 198 SER A C 1
ATOM 1597 O O . SER A 1 198 ? -11.920 -4.194 15.129 1.00 91.44 198 SER A O 1
ATOM 1599 N N . PHE A 1 199 ? -9.779 -4.277 14.483 1.00 93.94 199 PHE A N 1
ATOM 1600 C CA . PHE A 1 199 ? -10.050 -4.747 13.124 1.00 93.94 199 PHE A CA 1
ATOM 1601 C C . PHE A 1 199 ? -9.543 -6.182 12.958 1.00 93.94 199 PHE A C 1
ATOM 1603 O O . PHE A 1 199 ? -8.384 -6.465 13.269 1.00 93.94 199 PHE A O 1
ATOM 1610 N N . SER A 1 200 ? -10.376 -7.064 12.416 1.00 91.38 200 SER A N 1
ATOM 1611 C CA . SER A 1 200 ? -10.011 -8.458 12.146 1.00 91.38 200 SER A CA 1
ATOM 1612 C C . SER A 1 200 ? -9.507 -8.615 10.715 1.00 91.38 200 SER A C 1
ATOM 1614 O O . SER A 1 200 ? -10.232 -8.352 9.757 1.00 91.38 200 SER A O 1
ATOM 1616 N N . LEU A 1 201 ? -8.253 -9.040 10.560 1.00 85.31 201 LEU A N 1
ATOM 1617 C CA . LEU A 1 201 ? -7.683 -9.367 9.258 1.00 85.31 201 LEU A CA 1
ATOM 1618 C C . LEU A 1 201 ? -8.227 -10.700 8.730 1.00 85.31 201 LEU A C 1
ATOM 1620 O O . LEU A 1 201 ? -8.682 -11.568 9.479 1.00 85.31 201 LEU A O 1
ATOM 1624 N N . LEU A 1 202 ? -8.097 -10.883 7.415 1.00 74.62 202 LEU A N 1
ATOM 1625 C CA . LEU A 1 202 ? -8.272 -12.183 6.777 1.00 74.62 202 LEU A CA 1
ATOM 1626 C C . LEU A 1 202 ? -7.2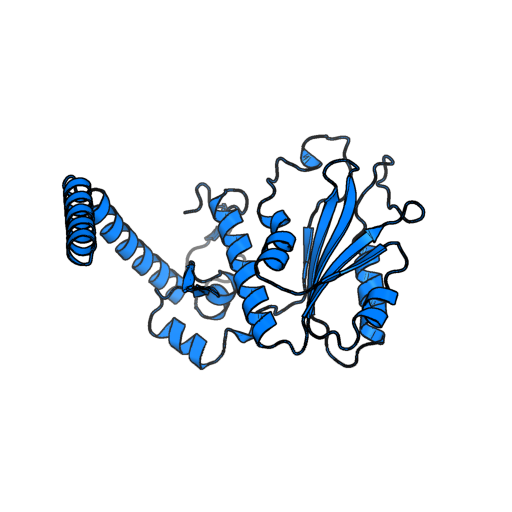74 -13.182 7.395 1.00 74.62 202 LEU A C 1
ATOM 1628 O O . LEU A 1 202 ? -6.068 -12.944 7.353 1.00 74.62 202 LEU A O 1
ATOM 1632 N N . GLY A 1 203 ? -7.777 -14.265 7.992 1.00 71.12 203 GLY A N 1
ATOM 1633 C CA . GLY A 1 203 ? -6.970 -15.239 8.744 1.00 71.12 203 GLY A CA 1
ATOM 1634 C C . GLY A 1 203 ? -7.115 -15.164 10.270 1.00 71.12 203 GLY A C 1
ATOM 1635 O O . GLY A 1 203 ? -6.389 -15.854 10.973 1.00 71.12 203 GLY A O 1
ATOM 1636 N N . GLY A 1 204 ? -8.032 -14.341 10.795 1.00 81.38 204 GLY A N 1
ATOM 1637 C CA . GLY A 1 204 ? -8.398 -14.330 12.221 1.00 81.38 204 GLY A CA 1
ATOM 1638 C C . GLY A 1 204 ? -7.482 -13.494 13.118 1.00 81.38 204 GLY A C 1
ATOM 1639 O O . GLY A 1 204 ? -7.796 -13.2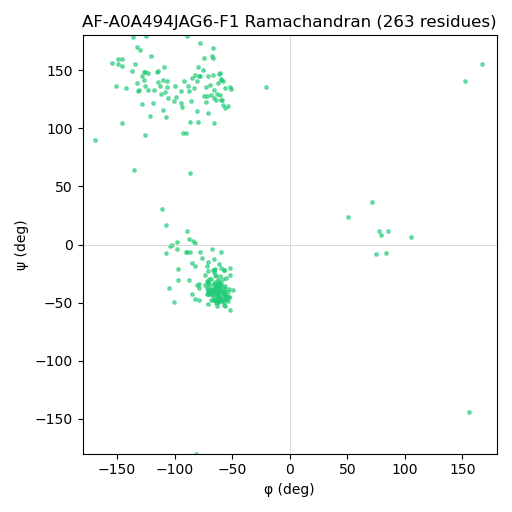69 14.284 1.00 81.38 204 GLY A O 1
ATOM 1640 N N . THR A 1 205 ? -6.375 -12.975 12.582 1.00 86.25 205 THR A N 1
ATOM 1641 C CA . THR A 1 205 ? -5.479 -12.082 13.320 1.00 86.25 205 THR A CA 1
ATOM 1642 C C . THR A 1 205 ? -6.117 -10.712 13.522 1.00 86.25 205 THR A C 1
ATOM 1644 O O . THR A 1 205 ? -6.509 -10.036 12.571 1.00 86.25 205 THR A O 1
ATOM 1647 N N . THR A 1 206 ? -6.137 -10.254 14.765 1.00 90.31 206 THR A N 1
ATOM 1648 C CA . THR A 1 206 ? -6.692 -8.952 15.133 1.00 90.31 206 THR A CA 1
ATOM 1649 C C . THR A 1 206 ? -5.608 -7.877 15.170 1.00 90.31 206 THR A C 1
ATOM 1651 O O . THR A 1 206 ? -4.561 -8.049 15.793 1.00 90.31 206 THR A O 1
ATOM 1654 N N . ILE A 1 207 ? -5.870 -6.734 14.538 1.00 91.56 207 ILE A N 1
ATOM 1655 C CA . ILE A 1 207 ? -5.009 -5.545 14.557 1.00 91.56 207 ILE A CA 1
ATOM 1656 C C . ILE A 1 207 ? -5.752 -4.341 15.140 1.00 91.56 207 ILE A C 1
ATOM 1658 O O . ILE A 1 207 ? -6.980 -4.296 15.183 1.00 91.56 207 ILE A O 1
ATOM 1662 N N . ALA A 1 208 ? -5.012 -3.312 15.557 1.00 90.06 208 ALA A N 1
ATOM 1663 C CA . ALA A 1 208 ? -5.627 -2.029 15.884 1.00 90.06 208 ALA A CA 1
ATOM 1664 C C . ALA A 1 208 ? -6.394 -1.480 14.669 1.00 90.06 208 ALA A C 1
ATOM 1666 O O . ALA A 1 208 ? -5.900 -1.568 13.542 1.00 90.06 208 ALA A O 1
ATOM 1667 N N . LEU A 1 209 ? -7.567 -0.880 14.905 1.00 93.44 209 LEU A N 1
ATOM 1668 C CA . LEU A 1 209 ? -8.387 -0.300 13.842 1.00 93.44 209 LEU A CA 1
ATOM 1669 C C . LEU A 1 209 ? -7.549 0.688 13.006 1.00 93.44 209 LEU A C 1
ATOM 1671 O O . LEU A 1 209 ? -7.044 1.674 13.563 1.00 93.44 209 LEU A O 1
ATOM 1675 N N . PRO A 1 210 ? -7.383 0.453 11.687 1.00 94.56 210 PRO A N 1
ATOM 1676 C CA . PRO A 1 210 ? -6.607 1.334 10.831 1.00 94.56 210 PRO A CA 1
ATOM 1677 C C . PRO A 1 210 ? -7.044 2.792 10.953 1.00 94.56 210 PRO A C 1
ATOM 1679 O O . PRO A 1 210 ? -8.234 3.108 10.897 1.00 94.56 210 PRO A O 1
ATOM 1682 N N . ARG A 1 211 ? -6.066 3.704 11.041 1.00 91.38 211 ARG A N 1
ATOM 1683 C CA . ARG A 1 211 ? -6.315 5.155 11.123 1.00 91.38 211 ARG A CA 1
ATOM 1684 C C . ARG A 1 211 ? -7.282 5.641 10.038 1.00 91.38 211 ARG A C 1
ATOM 1686 O O . ARG A 1 211 ? -8.133 6.472 10.317 1.00 91.38 211 ARG A O 1
ATOM 1693 N N . TYR A 1 212 ? -7.160 5.104 8.822 1.00 94.62 212 TYR A N 1
ATOM 1694 C CA . TYR A 1 212 ? -8.022 5.458 7.692 1.00 94.62 212 TYR A CA 1
ATOM 1695 C C . TYR A 1 212 ? -9.517 5.253 7.982 1.00 94.62 212 TYR A C 1
ATOM 1697 O O . TYR A 1 212 ? -10.329 6.072 7.562 1.00 94.62 212 TYR A O 1
ATOM 1705 N N . TYR A 1 213 ? -9.867 4.187 8.705 1.00 95.88 213 TYR A N 1
ATOM 1706 C CA . TYR A 1 213 ? -11.240 3.901 9.118 1.00 95.88 213 TYR A CA 1
ATOM 1707 C C . TYR A 1 213 ? -11.619 4.690 10.364 1.00 95.88 213 TYR A C 1
ATOM 1709 O O . TYR A 1 213 ? -12.640 5.369 10.375 1.00 95.88 213 TYR A O 1
ATOM 1717 N N . ARG A 1 214 ? -10.747 4.690 11.375 1.00 92.69 214 ARG A N 1
ATOM 1718 C CA . ARG A 1 214 ? -10.956 5.424 12.627 1.00 92.69 214 ARG A CA 1
ATOM 1719 C C . ARG A 1 214 ? -11.274 6.904 12.395 1.00 92.69 214 ARG A C 1
ATOM 1721 O O . ARG A 1 214 ? -12.204 7.427 12.993 1.00 92.69 214 ARG A O 1
ATOM 1728 N N . ASP A 1 215 ? -10.527 7.565 11.514 1.00 91.44 215 ASP A N 1
ATOM 1729 C CA . ASP A 1 215 ? -10.695 8.994 11.234 1.00 91.44 215 ASP A CA 1
ATOM 1730 C C . ASP A 1 215 ? -11.989 9.301 10.451 1.00 91.44 215 ASP A C 1
ATOM 1732 O O . ASP A 1 215 ? -12.388 10.458 10.386 1.00 91.44 215 ASP A O 1
ATOM 1736 N N . LYS A 1 216 ? -12.639 8.286 9.862 1.00 93.69 216 LYS A N 1
ATOM 1737 C CA . LYS A 1 216 ? -13.919 8.407 9.142 1.00 93.69 216 LYS A CA 1
ATOM 1738 C C . LYS A 1 216 ? -15.133 8.053 9.992 1.00 93.69 216 LYS A C 1
ATOM 1740 O O . LYS A 1 216 ? -16.210 8.569 9.732 1.00 93.69 216 LYS A O 1
ATOM 1745 N N . VAL A 1 217 ? -14.959 7.141 10.944 1.00 94.25 217 VAL A N 1
ATOM 1746 C CA . VAL A 1 217 ? -16.040 6.646 11.802 1.00 94.25 217 VAL A CA 1
ATOM 1747 C C . VAL A 1 217 ? -16.257 7.564 13.001 1.00 94.25 217 VAL A C 1
ATOM 1749 O O . VAL A 1 217 ? -17.401 7.846 13.350 1.00 94.25 217 VAL A O 1
ATOM 1752 N N . PHE A 1 218 ? -15.167 8.023 13.621 1.00 91.88 218 PHE A N 1
ATOM 1753 C CA . PHE A 1 218 ? -15.215 8.684 14.920 1.00 91.88 218 PHE A CA 1
ATOM 1754 C C . PHE A 1 218 ? -14.984 10.193 14.833 1.00 91.88 218 PHE A C 1
ATOM 1756 O O . PHE A 1 218 ? -14.090 10.678 14.128 1.00 91.88 218 PHE A O 1
ATOM 1763 N N . THR A 1 219 ? -15.745 10.920 15.639 1.00 88.69 219 THR A N 1
ATOM 1764 C CA . THR A 1 219 ? -15.513 12.314 16.020 1.00 88.69 219 THR A CA 1
ATOM 1765 C C . THR A 1 219 ? -14.253 12.449 16.881 1.00 88.69 219 THR A C 1
ATOM 1767 O O . THR A 1 219 ? -13.673 11.464 17.343 1.00 88.69 219 THR A O 1
ATOM 1770 N N . ASP A 1 220 ? -13.793 13.680 17.106 1.00 82.50 220 ASP A N 1
ATOM 1771 C CA . ASP A 1 220 ? -12.613 13.913 17.943 1.00 82.50 220 ASP A CA 1
ATOM 1772 C C . ASP A 1 220 ? -12.841 13.498 19.409 1.00 82.50 220 ASP A C 1
ATOM 1774 O O . ASP A 1 220 ? -11.928 12.944 20.017 1.00 82.50 220 ASP A O 1
ATOM 1778 N N . ILE A 1 221 ? -14.060 13.653 19.938 1.00 80.94 221 ILE A N 1
ATOM 1779 C CA . ILE A 1 221 ? -14.425 13.218 21.298 1.00 80.94 221 ILE A CA 1
ATOM 1780 C C . ILE A 1 221 ? -14.420 11.685 21.397 1.00 80.94 221 ILE A C 1
ATOM 1782 O O . ILE A 1 221 ? -13.782 11.123 22.285 1.00 80.94 221 ILE A O 1
ATOM 1786 N N . GLU A 1 222 ? -15.039 10.983 20.442 1.00 86.88 222 GLU A N 1
ATOM 1787 C CA . GLU A 1 222 ? -15.050 9.509 20.419 1.00 86.88 222 GLU A CA 1
ATOM 1788 C C . GLU A 1 222 ? -13.631 8.925 20.286 1.00 86.88 222 GLU A C 1
ATOM 1790 O O . GLU A 1 222 ? -13.322 7.888 20.876 1.00 86.88 222 GLU A O 1
ATOM 1795 N N . LYS A 1 223 ? -12.725 9.600 19.561 1.00 84.50 223 LYS A N 1
ATOM 1796 C CA . LYS A 1 223 ? -11.306 9.204 19.500 1.00 84.50 223 LYS A CA 1
ATOM 1797 C C . LYS A 1 223 ? -10.614 9.328 20.858 1.00 84.50 223 LYS A C 1
ATOM 1799 O O . LYS A 1 223 ? -9.773 8.482 21.162 1.00 84.50 223 LYS A O 1
ATOM 1804 N N . VAL A 1 224 ? -10.945 10.351 21.652 1.00 81.81 224 VAL A N 1
ATOM 1805 C CA . VAL A 1 224 ? -10.429 10.506 23.022 1.00 81.81 224 VAL A CA 1
ATOM 1806 C C . VAL A 1 224 ? -10.973 9.396 23.915 1.00 81.81 224 VAL A C 1
ATOM 1808 O O . VAL A 1 224 ? -10.178 8.721 24.562 1.00 81.81 224 VAL A O 1
ATOM 1811 N N . HIS A 1 225 ? -12.283 9.129 23.881 1.00 82.88 225 HIS A N 1
ATOM 1812 C CA . HIS A 1 225 ? -12.892 8.029 24.645 1.00 82.88 225 HIS A CA 1
ATOM 1813 C C . HIS A 1 225 ? -12.226 6.692 24.317 1.00 82.88 225 HIS A C 1
ATOM 1815 O O . HIS A 1 225 ? -11.784 5.979 25.212 1.00 82.88 225 HIS A O 1
ATOM 1821 N N . ARG A 1 226 ? -12.037 6.401 23.025 1.00 86.25 226 ARG A N 1
ATOM 1822 C CA . ARG A 1 226 ? -11.296 5.222 22.574 1.00 86.25 226 ARG A CA 1
ATOM 1823 C C . ARG A 1 226 ? -9.880 5.162 23.148 1.00 86.25 226 ARG A C 1
ATOM 1825 O O . ARG A 1 226 ? -9.417 4.081 23.499 1.00 86.25 226 ARG A O 1
ATOM 1832 N N . MET A 1 227 ? -9.164 6.287 23.187 1.00 80.62 227 MET A N 1
ATOM 1833 C CA . MET A 1 227 ? -7.806 6.329 23.731 1.00 80.62 227 MET A CA 1
ATOM 1834 C C . MET A 1 227 ? -7.797 5.969 25.219 1.00 80.62 227 MET A C 1
ATOM 1836 O O . MET A 1 227 ? -6.980 5.145 25.618 1.00 80.62 227 MET A O 1
ATOM 1840 N N . VAL A 1 228 ? -8.733 6.519 25.998 1.00 81.38 228 VAL A N 1
ATOM 1841 C CA . VAL A 1 228 ? -8.896 6.215 27.428 1.00 81.38 228 VAL A CA 1
ATOM 1842 C C . VAL A 1 228 ? -9.228 4.736 27.640 1.00 81.38 228 VAL A C 1
ATOM 1844 O O . VAL A 1 228 ? -8.529 4.070 28.396 1.00 81.38 228 VAL A O 1
ATOM 1847 N N . SER A 1 229 ? -10.201 4.181 26.906 1.00 80.62 229 SER A N 1
ATOM 1848 C CA . SER A 1 229 ? -10.561 2.756 27.008 1.00 80.62 229 SER A CA 1
ATOM 1849 C C . SER A 1 229 ? -9.396 1.820 26.668 1.00 80.62 229 SER A C 1
ATOM 1851 O O . SER A 1 229 ? -9.255 0.749 27.252 1.00 80.62 229 SER A O 1
ATOM 1853 N N . ILE A 1 230 ? -8.543 2.204 25.711 1.00 78.88 230 ILE A N 1
ATOM 1854 C CA . ILE A 1 230 ? -7.356 1.415 25.359 1.00 78.88 230 ILE A CA 1
ATOM 1855 C C . ILE A 1 230 ? -6.299 1.488 26.465 1.00 78.88 230 ILE A C 1
ATOM 1857 O O . ILE A 1 230 ? -5.647 0.478 26.719 1.00 78.88 230 ILE A O 1
ATOM 1861 N N . ILE A 1 231 ? -6.104 2.650 27.095 1.00 78.69 231 ILE A N 1
ATOM 1862 C CA . ILE A 1 231 ? -5.146 2.810 28.198 1.00 78.69 231 ILE A CA 1
ATOM 1863 C C . ILE A 1 231 ? -5.555 1.928 29.378 1.00 78.69 231 ILE A C 1
ATOM 1865 O O . ILE A 1 231 ? -4.741 1.121 29.811 1.00 78.69 231 ILE A O 1
ATOM 1869 N N . ASP A 1 232 ? -6.819 1.987 29.796 1.00 75.25 232 ASP A N 1
ATOM 1870 C CA . ASP A 1 232 ? -7.360 1.163 30.885 1.00 75.25 232 ASP A CA 1
ATOM 1871 C C . ASP A 1 232 ? -7.166 -0.348 30.627 1.00 75.25 232 ASP A C 1
ATOM 1873 O O . ASP A 1 232 ? -6.651 -1.099 31.463 1.00 75.25 232 ASP A O 1
ATOM 1877 N N . TYR A 1 233 ? -7.448 -0.792 29.396 1.00 76.25 233 TYR A N 1
ATOM 1878 C CA . TYR A 1 233 ? -7.178 -2.168 28.971 1.00 76.25 233 TYR A CA 1
ATOM 1879 C C . TYR A 1 233 ? -5.682 -2.528 29.019 1.00 76.25 233 TYR A C 1
ATOM 1881 O O . TYR A 1 233 ? -5.316 -3.630 29.441 1.00 76.25 233 TYR A O 1
ATOM 1889 N N . LEU A 1 234 ? -4.802 -1.631 28.560 1.00 71.94 234 LEU A N 1
ATOM 1890 C CA . LEU A 1 234 ? -3.356 -1.859 28.558 1.00 71.94 234 LEU A CA 1
ATOM 1891 C C . LEU A 1 234 ? -2.781 -1.890 29.974 1.00 71.94 234 LEU A C 1
ATOM 1893 O O . LEU A 1 234 ? -1.928 -2.734 30.235 1.00 71.94 234 LEU A O 1
ATOM 1897 N N . GLU A 1 235 ? -3.251 -1.032 30.875 1.00 77.06 235 GLU A N 1
ATOM 1898 C CA . GLU A 1 235 ? -2.860 -1.017 32.286 1.00 77.06 235 GLU A CA 1
ATOM 1899 C C . GLU A 1 235 ? -3.300 -2.301 32.985 1.00 77.06 235 GLU A C 1
ATOM 1901 O O . GLU A 1 235 ? -2.470 -2.991 33.580 1.00 77.06 235 GLU A O 1
ATOM 1906 N N . THR A 1 236 ? -4.558 -2.708 32.801 1.00 75.56 236 THR A N 1
ATOM 1907 C CA . THR A 1 236 ? -5.077 -3.986 33.311 1.00 75.56 236 THR A CA 1
ATOM 1908 C C . THR A 1 236 ? -4.250 -5.167 32.795 1.00 75.56 236 THR A C 1
ATOM 1910 O O . THR A 1 236 ? -3.900 -6.089 33.536 1.00 75.56 236 THR A O 1
ATOM 1913 N N . ARG A 1 237 ? -3.900 -5.159 31.502 1.00 71.62 237 ARG A N 1
ATOM 1914 C CA . ARG A 1 237 ? -3.055 -6.198 30.902 1.00 71.62 237 ARG A CA 1
ATOM 1915 C C . ARG A 1 237 ? -1.630 -6.160 31.452 1.00 71.62 237 ARG A C 1
ATOM 1917 O O . ARG A 1 237 ? -1.060 -7.223 31.680 1.00 71.62 237 ARG A O 1
ATOM 1924 N N . TYR A 1 238 ? -1.058 -4.974 31.641 1.00 74.00 238 TYR A N 1
ATOM 1925 C CA . TYR A 1 238 ? 0.281 -4.806 32.195 1.00 74.00 238 TYR A CA 1
ATOM 1926 C C . TYR A 1 238 ? 0.342 -5.352 33.617 1.00 74.00 238 TYR A C 1
ATOM 1928 O O . TYR A 1 238 ? 1.176 -6.210 33.869 1.00 74.00 238 TYR A O 1
ATOM 1936 N N . GLN A 1 239 ? -0.605 -4.976 34.483 1.00 77.06 239 GLN A N 1
ATOM 1937 C CA . GLN A 1 239 ? -0.719 -5.494 35.849 1.00 77.06 239 GLN A CA 1
ATOM 1938 C C . GLN A 1 239 ? -0.764 -7.027 35.889 1.00 77.06 239 GLN A C 1
ATOM 1940 O O . GLN A 1 239 ? -0.094 -7.644 36.714 1.00 77.06 239 GLN A O 1
ATOM 1945 N N . ARG A 1 240 ? -1.492 -7.662 34.957 1.00 70.75 240 ARG A N 1
ATOM 1946 C CA . ARG A 1 240 ? -1.522 -9.131 34.835 1.00 70.75 240 ARG A CA 1
ATOM 1947 C C . ARG A 1 240 ? -0.175 -9.739 34.451 1.00 70.75 240 ARG A C 1
ATOM 1949 O O . ARG A 1 240 ? 0.123 -10.835 34.904 1.00 70.75 240 ARG A O 1
ATOM 1956 N N . ILE A 1 241 ? 0.594 -9.085 33.581 1.00 67.19 241 ILE A N 1
ATOM 1957 C CA . ILE A 1 241 ? 1.896 -9.587 33.108 1.00 67.19 241 ILE A CA 1
ATOM 1958 C C . ILE A 1 241 ? 2.999 -9.300 34.134 1.00 67.19 241 ILE A C 1
ATOM 1960 O O . ILE A 1 241 ? 3.908 -10.109 34.289 1.00 67.19 241 ILE A O 1
ATOM 1964 N N . SER A 1 242 ? 2.921 -8.165 34.830 1.00 70.81 242 SER A N 1
ATOM 1965 C CA . SER A 1 242 ? 3.848 -7.773 35.894 1.00 70.81 242 SER A CA 1
ATOM 1966 C C . SER A 1 242 ? 3.582 -8.485 37.220 1.00 70.81 242 SER A C 1
ATOM 1968 O O . SER A 1 242 ? 4.362 -8.315 38.152 1.00 70.81 242 SER A O 1
ATOM 1970 N N . ASP A 1 243 ? 2.492 -9.254 37.326 1.00 75.06 243 ASP A N 1
ATOM 1971 C CA . ASP A 1 243 ? 2.248 -10.160 38.448 1.00 75.06 243 ASP A CA 1
ATOM 1972 C C . ASP A 1 243 ? 3.440 -11.137 38.560 1.00 75.06 243 ASP A C 1
ATOM 1974 O O . ASP A 1 243 ? 3.675 -11.919 37.631 1.00 75.06 243 ASP A O 1
ATOM 1978 N N . PRO A 1 244 ? 4.196 -11.136 39.676 1.00 73.44 244 PRO A N 1
ATOM 1979 C CA . PRO A 1 244 ? 5.341 -12.028 39.872 1.00 73.44 244 PRO A CA 1
ATOM 1980 C C . PRO A 1 244 ? 4.988 -13.518 39.741 1.00 73.44 244 PRO A C 1
ATOM 1982 O O . PRO A 1 244 ? 5.856 -14.346 39.461 1.00 73.44 244 PRO A O 1
ATOM 1985 N N . LEU A 1 245 ? 3.711 -13.872 39.918 1.00 74.25 245 LEU A N 1
ATOM 1986 C CA . LEU A 1 245 ? 3.189 -15.231 39.797 1.00 74.25 245 LEU A CA 1
ATOM 1987 C C . LEU A 1 245 ? 2.728 -15.573 38.371 1.00 74.25 245 LEU A C 1
ATOM 1989 O O . LEU A 1 245 ? 2.397 -16.731 38.100 1.00 74.25 245 LEU A O 1
ATOM 1993 N N . PHE A 1 246 ? 2.711 -14.617 37.435 1.00 69.81 246 PHE A N 1
ATOM 1994 C CA . PHE A 1 246 ? 2.313 -14.849 36.044 1.00 69.81 246 PHE A CA 1
ATOM 1995 C C . PHE A 1 246 ? 3.122 -15.971 35.365 1.00 69.81 246 PHE A C 1
ATOM 1997 O O . PHE A 1 246 ? 2.494 -16.868 34.796 1.00 69.81 246 PHE A O 1
ATOM 2004 N N . PRO A 1 247 ? 4.469 -16.040 35.482 1.00 68.31 247 PRO A N 1
ATOM 2005 C CA . PRO A 1 247 ? 5.246 -17.146 34.913 1.00 68.31 247 PRO A CA 1
ATOM 2006 C C . PRO A 1 247 ? 4.848 -18.512 35.487 1.00 68.31 247 PRO A C 1
ATOM 2008 O O . PRO A 1 247 ? 4.772 -19.497 34.754 1.00 68.31 247 PRO A O 1
ATOM 2011 N N . GLN A 1 248 ? 4.537 -18.571 36.787 1.00 76.19 248 GLN A N 1
ATOM 2012 C CA . GLN A 1 248 ? 4.116 -19.802 37.461 1.00 76.19 248 GLN A CA 1
ATOM 2013 C C . GLN A 1 248 ? 2.727 -20.251 36.989 1.00 76.19 248 GLN A C 1
ATOM 2015 O O . GLN A 1 248 ? 2.513 -21.437 36.742 1.00 76.19 248 GLN A O 1
ATOM 2020 N N . ARG A 1 249 ? 1.790 -19.310 36.802 1.00 75.06 249 ARG A N 1
ATOM 2021 C CA . ARG A 1 249 ? 0.452 -19.595 36.256 1.00 75.06 249 ARG A CA 1
ATOM 2022 C C . ARG A 1 249 ? 0.513 -20.067 34.807 1.00 75.06 249 ARG A C 1
ATOM 2024 O O . ARG A 1 249 ? -0.159 -21.037 34.471 1.00 75.06 249 ARG A O 1
ATOM 2031 N N . VAL A 1 250 ? 1.328 -19.421 33.970 1.00 72.50 250 VAL A N 1
ATOM 2032 C CA . VAL A 1 250 ? 1.531 -19.830 32.572 1.00 72.50 250 VAL A CA 1
ATOM 2033 C C . VAL A 1 250 ? 2.133 -21.232 32.512 1.00 72.50 250 VAL A C 1
ATOM 2035 O O . VAL A 1 250 ? 1.598 -22.073 31.797 1.00 72.50 250 VAL A O 1
ATOM 2038 N N . ARG A 1 251 ? 3.169 -21.522 33.312 1.00 73.69 251 ARG A N 1
ATOM 2039 C CA . ARG A 1 251 ? 3.772 -22.861 33.400 1.00 73.69 251 ARG A CA 1
ATOM 2040 C C . ARG A 1 251 ? 2.747 -23.924 33.795 1.00 73.69 251 ARG A C 1
ATOM 2042 O O . ARG A 1 251 ? 2.569 -24.887 33.065 1.00 73.69 251 ARG A O 1
ATOM 2049 N N . LYS A 1 252 ? 1.974 -23.676 34.855 1.00 81.12 252 LYS A N 1
ATOM 2050 C CA . LYS A 1 252 ? 0.905 -24.580 35.309 1.00 81.12 252 LYS A CA 1
ATOM 2051 C C . LYS A 1 252 ? -0.175 -24.807 34.242 1.00 81.12 252 LYS A C 1
ATOM 2053 O O . LYS A 1 252 ? -0.761 -25.884 34.173 1.00 81.12 252 LYS A O 1
ATOM 2058 N N . MET A 1 253 ? -0.452 -23.798 33.414 1.00 79.56 253 MET A N 1
ATOM 2059 C CA . MET A 1 253 ? -1.388 -23.903 32.293 1.00 79.56 253 MET A CA 1
ATOM 2060 C C . MET A 1 253 ? -0.820 -24.770 31.160 1.00 79.56 253 MET A C 1
ATOM 2062 O O . MET A 1 253 ? -1.541 -25.619 30.645 1.00 79.56 253 MET A O 1
ATOM 2066 N N . TYR A 1 254 ? 0.462 -24.602 30.815 1.00 74.50 254 TYR A N 1
ATOM 2067 C CA . TYR A 1 254 ? 1.164 -25.465 29.857 1.00 74.50 254 TYR A CA 1
ATOM 2068 C C . TYR A 1 254 ? 1.236 -26.914 30.340 1.00 74.50 254 TYR A C 1
ATOM 2070 O O . TYR A 1 254 ? 0.894 -27.807 29.574 1.00 74.50 254 TYR A O 1
ATOM 2078 N N . ASP A 1 255 ? 1.598 -27.140 31.605 1.00 82.06 255 ASP A N 1
ATOM 2079 C CA . ASP A 1 255 ? 1.675 -28.479 32.199 1.00 82.06 255 ASP A CA 1
ATOM 2080 C C . ASP A 1 255 ? 0.311 -29.185 32.123 1.00 82.06 255 ASP A C 1
ATOM 2082 O O . ASP A 1 255 ? 0.219 -30.342 31.728 1.00 82.06 255 ASP A O 1
ATOM 2086 N N . LYS A 1 256 ? -0.785 -28.464 32.399 1.00 81.25 256 LYS A N 1
ATOM 2087 C CA . LYS A 1 256 ? -2.148 -29.005 32.301 1.00 81.25 256 LYS A CA 1
ATOM 2088 C C . LYS A 1 256 ? -2.543 -29.381 30.867 1.00 81.25 256 LYS A C 1
ATOM 2090 O O . LYS A 1 256 ? -3.198 -30.399 30.667 1.00 81.25 256 LYS A O 1
ATOM 2095 N N . VAL A 1 257 ? -2.164 -28.566 29.879 1.00 77.75 257 VAL A N 1
ATOM 2096 C CA . VAL A 1 257 ? -2.399 -28.872 28.456 1.00 77.75 257 VAL A CA 1
ATOM 2097 C C . VAL A 1 257 ? -1.557 -30.075 28.026 1.00 77.75 257 VAL A C 1
ATOM 2099 O O . VAL A 1 257 ? -2.078 -30.980 27.383 1.00 77.75 257 VAL A O 1
ATOM 2102 N N . TYR A 1 258 ? -0.289 -30.125 28.429 1.00 75.75 258 TYR A N 1
ATOM 2103 C CA . TYR A 1 258 ? 0.615 -31.235 28.134 1.00 75.75 258 TYR A CA 1
ATOM 2104 C C . TYR A 1 258 ? 0.100 -32.569 28.694 1.00 75.75 258 TYR A C 1
ATOM 2106 O O . TYR A 1 258 ? 0.031 -33.553 27.963 1.00 75.75 258 TYR A O 1
ATOM 2114 N N . GLU A 1 259 ? -0.348 -32.591 29.951 1.00 82.06 259 GLU A N 1
ATOM 2115 C CA . GLU A 1 259 ? -0.947 -33.783 30.562 1.00 82.06 259 GLU A CA 1
ATOM 2116 C C . GLU A 1 259 ? -2.263 -34.193 29.882 1.00 82.06 259 GLU A C 1
ATOM 2118 O O . GLU A 1 259 ? -2.521 -35.380 29.715 1.00 82.06 259 GLU A O 1
ATOM 2123 N N . SER A 1 260 ? -3.076 -33.236 29.416 1.00 76.62 260 SER A N 1
ATOM 2124 C CA . SER A 1 260 ? -4.296 -33.563 28.660 1.00 76.62 260 SER A CA 1
ATOM 2125 C C . SER A 1 260 ? -4.010 -34.198 27.294 1.00 76.62 260 SER A C 1
ATOM 2127 O O . SER A 1 260 ? -4.748 -35.084 26.871 1.00 76.62 260 SER A O 1
ATOM 2129 N N . ILE A 1 261 ? -2.918 -33.792 26.634 1.00 72.38 261 ILE A N 1
ATOM 2130 C CA . ILE A 1 261 ? -2.460 -34.388 25.369 1.00 72.38 261 ILE A CA 1
ATOM 2131 C C . ILE A 1 261 ? -1.935 -35.805 25.625 1.00 72.38 261 ILE A C 1
ATOM 2133 O O . ILE A 1 261 ? -2.300 -36.731 24.917 1.00 72.38 261 ILE A O 1
ATOM 2137 N N . LYS A 1 262 ? -1.163 -36.007 26.698 1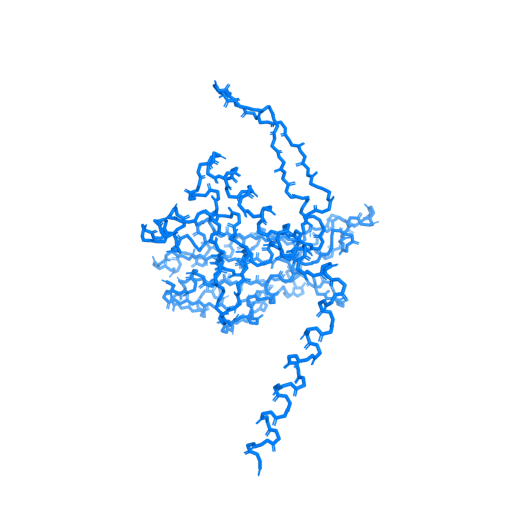.00 72.38 262 LYS A N 1
ATOM 2138 C CA . LYS A 1 262 ? -0.674 -37.336 27.103 1.00 72.38 262 LYS A CA 1
ATOM 2139 C C . LYS A 1 262 ? -1.770 -38.350 27.437 1.00 72.38 262 LYS A C 1
ATOM 2141 O O . LYS A 1 262 ? -1.510 -39.540 27.376 1.00 72.38 262 LYS A O 1
ATOM 2146 N N . GLN A 1 263 ? -2.944 -37.892 27.867 1.00 70.62 263 GLN A N 1
ATOM 2147 C CA . GLN A 1 263 ? -4.082 -38.755 28.209 1.00 70.62 263 GLN A CA 1
ATOM 2148 C C . GLN A 1 263 ? -4.964 -39.100 27.000 1.00 70.62 263 GLN A C 1
ATOM 2150 O O . GLN A 1 263 ? -5.921 -39.856 27.151 1.00 70.62 263 GLN A O 1
ATOM 2155 N N . THR A 1 264 ? -4.698 -38.500 25.836 1.00 62.41 264 THR A N 1
ATOM 2156 C CA . THR A 1 264 ? -5.441 -38.745 24.589 1.00 62.41 264 THR A CA 1
ATOM 2157 C C . THR A 1 264 ? -4.685 -39.622 23.583 1.00 62.41 264 THR A C 1
ATOM 2159 O O . THR A 1 264 ? -5.269 -39.956 22.552 1.00 62.41 264 THR A O 1
ATOM 2162 N N . ASP A 1 265 ? -3.458 -40.033 23.920 1.00 45.94 265 ASP A N 1
ATOM 2163 C CA . ASP A 1 265 ? -2.692 -41.129 23.300 1.00 45.94 265 ASP A CA 1
ATOM 2164 C C . ASP A 1 265 ? -2.843 -42.423 24.125 1.00 45.94 265 ASP A C 1
ATOM 2166 O O . ASP A 1 265 ? -2.856 -43.518 23.516 1.00 45.94 265 ASP A O 1
#

Secondary structure (DSSP, 8-state):
--SSPEEEE--S--SSS-SEEEE--SSSHHHHHHHHHHHHHHHHHHHHH-S-EEEEEEEE-STT--B-TTS-B---HHHHHHHHHHHHHH-SS--EEEEEEEE-TTT--EEEEEEEES-S-HHHHHHT--SEEEEEEE--HHHHHHHGGGGTS-GGGSGGG-TT--PPPP-EEE-TTTTGGG--HHHHHHHHH-TT--EEPTTS-EEPPPHHHHHHH--HHHHHHHHHHHHHHHHHHHHHHH-TTHHHHHHHHHHHHHHHHHT--

InterPro domains:
  IPR056906 Replication-associated protein ORF2/G2P domain [PF23343] (54-154)

Sequence (265 aa):
MCLTPITLKKTGATTNGYATQSFPCGKCLECRKARTNSWFARLTEELKVSKSAHFVTLTYNDVYLPYSDNGLISLDYRDFQLFMKRARKLQKSKIKYFLVGEYGAQTYRPHYHAIVFGVENIDEFLGEWKMGNVHAGTVTAKSIYYTLKYCTKSITEGPDKDPDDDRKREKALMSKGLGLSHLTESMIRYYKDDVSRSFSLLGGTTIALPRYYRDKVFTDIEKVHRMVSIIDYLETRYQRISDPLFPQRVRKMYDKVYESIKQTD

Mean predicted aligned error: 9.0 Å

pLDDT: mean 86.43, std 11.89, range [45.94, 97.94]

Radius of gyration: 23.18 Å; Cα contacts (8 Å, |Δi|>4): 350; chains: 1; bounding box: 49×69×64 Å

Solvent-accessible surface area (backbone atoms only — not comparable to full-atom values): 15259 Å² total; per-residue (Å²): 122,65,91,66,58,44,74,42,71,62,91,69,91,64,91,83,67,76,68,59,48,79,39,74,56,63,74,50,71,57,36,18,52,50,50,35,52,34,49,50,49,23,52,54,39,34,54,77,74,38,90,31,62,36,28,36,40,44,34,57,34,85,91,57,59,44,60,32,96,88,66,47,68,20,59,58,70,63,56,56,52,51,30,54,56,54,32,53,73,77,43,92,55,78,69,41,40,42,33,27,43,46,62,39,94,86,77,43,50,39,31,33,36,31,43,37,27,34,60,90,53,64,66,67,45,53,64,47,52,85,47,46,53,75,47,80,46,70,69,44,74,66,52,50,51,59,51,40,44,70,48,63,56,55,84,88,74,47,48,86,78,42,95,82,46,72,48,54,76,71,51,76,50,67,48,87,71,70,22,52,76,59,66,38,74,68,49,44,47,57,44,65,78,39,57,71,62,64,34,74,41,93,87,76,52,73,41,77,53,36,64,81,55,48,70,72,70,42,54,77,66,51,50,49,53,25,51,52,54,46,48,55,52,49,50,56,50,44,55,55,65,69,35,88,58,37,66,58,52,53,49,56,50,50,51,53,53,51,52,55,54,65,71,75,110

Nearest PDB structures (foldseek):
  3gk6-assembly1_A  TM=4.357E-01  e=3.702E-01  Vibrio cholerae
  8iqh-assembly1_H  TM=3.292E-01  e=9.650E-01  African swine fever virus BA71V
  8iqh-assembly1_M  TM=2.587E-01  e=5.977E-01  African swine fever virus BA71V
  8iqh-assembly1_D  TM=4.357E-01  e=4.860E+00  African swine fever virus BA71V